Protein 5YGE (pdb70)

Organism: Mycobacterium tuberculosis (strain ATCC 25618 / H37Rv) (NCBI:txid83332)

Nearest PDB structures (foldseek):
  6add-assembly1_B  TM=8.372E-01  e=1.081E-30  Mycobacterium tuberculosis H37Rv
  3d8p-assembly1_A  TM=7.277E-01  e=2.247E-07  Staphylococcus aureus subsp. aureus Mu50
  5jph-assembly2_A  TM=7.487E-01  e=1.899E-06  Staphylococcus aureus subsp. aureus COL
  3lod-assembly1_A  TM=7.482E-01  e=2.306E-06  Klebsiella pneumoniae subsp. pneumoniae MGH 78578
  3efa-assembly1_A-2  TM=7.134E-01  e=1.021E-05  Lactiplantibacillus plantarum WCFS1

Structure (mmCIF, N/CA/C/O backbone):
data_5YGE
#
_entry.id   5YGE
#
_cell.length_a   73.728
_cell.length_b   73.728
_cell.length_c   187.231
_cell.angle_alpha   90.000
_cell.angle_beta   90.000
_cell.angle_gamma   90.000
#
_symmetry.space_group_name_H-M   'P 41 21 2'
#
loop_
_entity.id
_entity.type
_entity.pdbx_description
1 polymer 'Amino-acid acetyltransferase'
2 non-polymer 'ACETYL COENZYME *A'
3 non-polymer 'GLUTAMIC ACID'
4 non-polymer 'CACODYLIC ACID'
5 water water
#
loop_
_atom_site.group_PDB
_atom_site.id
_atom_site.type_symbol
_atom_site.label_atom_id
_atom_site.label_alt_id
_atom_site.label_comp_id
_atom_site.label_asym_id
_atom_site.label_entity_id
_atom_site.label_seq_id
_atom_site.pdbx_PDB_ins_code
_atom_site.Cartn_x
_atom_site.Cartn_y
_atom_site.Cartn_z
_atom_site.occupancy
_atom_site.B_iso_or_equiv
_atom_site.auth_seq_id
_a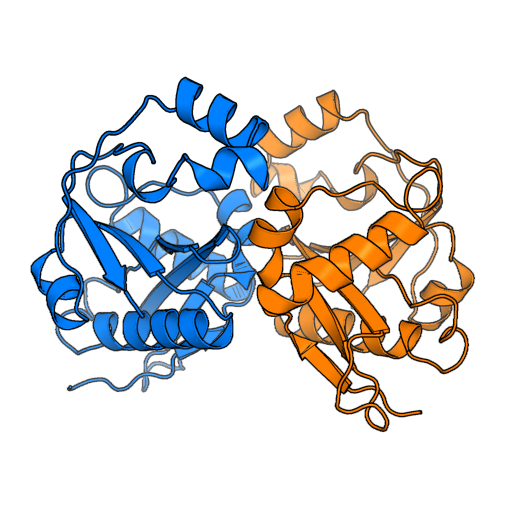tom_site.auth_comp_id
_atom_site.auth_asym_id
_atom_site.auth_atom_id
_atom_site.pdbx_PDB_model_num
ATOM 1 N N . ARG A 1 6 ? -18.023 20.324 19.430 1.00 58.92 6 ARG A N 1
ATOM 2 C CA . ARG A 1 6 ? -18.950 20.272 18.305 1.00 58.24 6 ARG A CA 1
ATOM 3 C C . ARG A 1 6 ? -20.306 19.657 18.646 1.00 44.84 6 ARG A C 1
ATOM 4 O O . ARG A 1 6 ? -20.387 18.564 19.105 1.00 45.60 6 ARG A O 1
ATOM 12 N N . ASP A 1 7 ? -21.346 20.419 18.397 1.00 37.69 7 ASP A N 1
ATOM 13 C CA . ASP A 1 7 ? -22.722 20.065 18.686 1.00 37.68 7 ASP A CA 1
ATOM 14 C C . ASP A 1 7 ? -23.184 18.790 17.954 1.00 39.27 7 ASP A C 1
ATOM 15 O O . ASP A 1 7 ? -23.710 17.882 18.522 1.00 33.49 7 ASP A O 1
ATOM 20 N N . CYS A 1 8 ? -22.996 18.786 16.650 1.00 43.05 8 CYS A N 1
ATOM 21 C CA . CYS A 1 8 ? -23.468 17.718 15.793 1.00 44.88 8 CYS A CA 1
ATOM 22 C C . CYS A 1 8 ? -22.265 16.918 15.309 1.00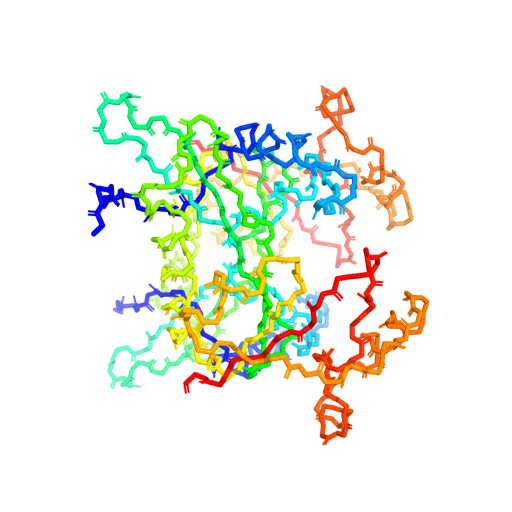 44.54 8 CYS A C 1
ATOM 23 O O . CYS A 1 8 ? -21.385 17.472 14.738 1.00 40.64 8 CYS A O 1
ATOM 26 N N . ARG A 1 9 ? -22.247 15.624 15.615 1.00 42.00 9 ARG A N 1
ATOM 27 C CA . ARG A 1 9 ? -21.293 14.639 15.099 1.00 41.67 9 ARG A CA 1
ATOM 28 C C . ARG A 1 9 ? -22.023 13.692 14.142 1.00 36.08 9 ARG A C 1
ATOM 29 O O . ARG A 1 9 ? -22.306 12.556 14.449 1.00 31.83 9 ARG A O 1
ATOM 37 N N . PRO A 1 10 ? -22.393 14.193 12.979 1.00 30.52 10 PRO A N 1
ATOM 38 C CA . PRO A 1 10 ? -23.243 13.412 12.090 1.00 26.33 10 PRO A CA 1
ATOM 39 C C . PRO A 1 10 ? -22.537 12.285 11.402 1.00 24.09 10 PRO A C 1
ATOM 40 O O . PRO A 1 10 ? -21.379 12.341 11.179 1.00 24.88 10 PRO A O 1
ATOM 44 N N . VAL A 1 11 ? -23.297 11.272 11.068 1.00 17.76 11 VAL A N 1
ATOM 45 C CA . VAL A 1 11 ? -22.915 10.325 10.113 1.00 25.90 11 VAL A CA 1
ATOM 46 C C . VAL A 1 11 ? -22.563 11.030 8.774 1.00 24.16 11 VAL A C 1
ATOM 47 O O . VAL A 1 11 ? -23.319 11.777 8.236 1.00 19.89 11 VAL A O 1
ATOM 51 N N . VAL A 1 12 ? -21.362 10.767 8.315 1.00 20.06 12 VAL A N 1
ATOM 52 C CA . VAL A 1 12 ? -20.910 11.216 7.028 1.00 21.15 12 VAL A CA 1
ATOM 53 C C . VAL A 1 12 ? -20.612 9.977 6.198 1.00 19.63 12 VAL A C 1
ATOM 54 O O . VAL A 1 12 ? -19.765 9.208 6.512 1.00 15.29 12 VAL A O 1
ATOM 58 N N . ARG A 1 13 ? -21.391 9.809 5.159 1.00 12.52 13 ARG A N 1
ATOM 59 C CA . ARG A 1 13 ? -21.337 8.634 4.340 1.00 15.43 13 ARG A CA 1
ATOM 60 C C . ARG A 1 13 ? -21.228 8.924 2.835 1.00 16.21 13 ARG A C 1
ATOM 61 O O . ARG A 1 13 ? -21.578 9.960 2.402 1.00 13.41 13 ARG A O 1
ATOM 69 N N . ARG A 1 14 ? -20.830 7.922 2.093 1.00 13.58 14 ARG A N 1
ATOM 70 C CA . ARG A 1 14 ? -20.733 8.018 0.677 1.00 17.71 14 ARG A CA 1
ATOM 71 C C . ARG A 1 14 ? -22.123 8.329 0.071 1.00 16.94 14 ARG A C 1
ATOM 72 O O . ARG A 1 14 ? -23.097 7.798 0.486 1.00 8.66 14 ARG A O 1
ATOM 80 N N . ALA A 1 15 ? -22.141 9.235 -0.868 1.00 10.88 15 ALA A N 1
ATOM 81 C CA . ALA A 1 15 ? -23.308 9.514 -1.657 1.00 15.68 15 ALA A CA 1
ATOM 82 C C . ALA A 1 15 ? -23.823 8.322 -2.466 1.00 17.83 15 ALA A C 1
ATOM 83 O O . ALA A 1 15 ? -23.093 7.459 -2.849 1.00 15.67 15 ALA A O 1
ATOM 85 N N . ARG A 1 16 ? -25.114 8.327 -2.641 1.00 12.81 16 ARG A N 1
ATOM 86 C CA . ARG A 1 16 ? -25.814 7.439 -3.535 1.00 14.55 16 ARG A CA 1
ATOM 87 C C . ARG A 1 16 ? -26.530 8.274 -4.609 1.00 15.50 16 ARG A C 1
ATOM 88 O O . ARG A 1 16 ? -26.754 9.405 -4.423 1.00 12.07 16 ARG A O 1
ATOM 96 N N . THR A 1 17 ? -26.909 7.686 -5.725 1.00 12.56 17 THR A N 1
ATOM 97 C CA . THR A 1 17 ? -27.654 8.417 -6.716 1.00 12.77 17 THR A CA 1
ATOM 98 C C . THR A 1 17 ? -28.957 8.961 -6.154 1.00 16.02 17 THR A C 1
ATOM 99 O O . THR A 1 17 ? -29.376 9.971 -6.532 1.00 14.84 17 THR A O 1
ATOM 103 N N . SER A 1 18 ? -29.546 8.246 -5.222 1.00 14.62 18 SER A N 1
ATOM 104 C CA . SER A 1 18 ? -30.714 8.716 -4.546 1.00 19.68 18 SER A CA 1
ATOM 105 C C . SER A 1 18 ? -30.535 10.017 -3.773 1.00 21.15 18 SER A C 1
ATOM 106 O O . SER A 1 18 ? -31.482 10.640 -3.474 1.00 21.71 18 SER A O 1
ATOM 109 N N . ASP A 1 19 ? -29.315 10.360 -3.433 1.00 13.32 19 ASP A N 1
ATOM 110 C CA . ASP A 1 19 ? -28.982 11.576 -2.730 1.00 15.03 19 ASP A CA 1
ATOM 111 C C . ASP A 1 19 ? -28.827 12.790 -3.640 1.00 19.00 19 ASP A C 1
ATOM 112 O O . ASP A 1 19 ? -28.779 13.882 -3.176 1.00 20.96 19 ASP A O 1
ATOM 117 N N . VAL A 1 20 ? -28.687 12.568 -4.927 1.00 13.44 20 VAL A N 1
ATOM 118 C CA . VAL A 1 20 ? -28.358 13.634 -5.836 1.00 11.61 20 VAL A CA 1
ATOM 119 C C . VAL A 1 20 ? -29.381 14.788 -5.853 1.00 11.06 20 VAL A C 1
ATOM 120 O O . VAL A 1 20 ? -29.015 15.898 -5.838 1.00 14.03 20 VAL A O 1
ATOM 124 N N . PRO A 1 21 ? -30.720 14.398 -5.851 1.00 18.77 21 PRO A N 1
ATOM 125 C CA . PRO A 1 21 ? -31.677 15.518 -5.703 1.00 21.00 21 PRO A CA 1
ATOM 126 C C . PRO A 1 21 ? -31.452 16.400 -4.455 1.00 16.51 21 PRO A C 1
ATOM 127 O O . PRO A 1 21 ? -31.487 17.571 -4.569 1.00 21.15 21 PRO A O 1
ATOM 131 N N . ALA A 1 22 ? -31.145 15.819 -3.314 1.00 20.32 22 ALA A N 1
ATOM 132 C CA . ALA A 1 22 ? -30.794 16.591 -2.126 1.00 18.56 22 ALA A CA 1
ATOM 133 C C . ALA A 1 22 ? -29.533 17.434 -2.297 1.00 20.85 22 ALA A C 1
ATOM 134 O O . ALA A 1 22 ? -29.499 18.546 -1.908 1.00 19.72 22 ALA A O 1
ATOM 136 N N . ILE A 1 23 ? -28.515 16.858 -2.898 1.00 17.01 23 ILE A N 1
ATOM 137 C CA . ILE A 1 23 ? -27.312 17.549 -3.236 1.00 17.90 23 ILE A CA 1
ATOM 138 C C . ILE A 1 23 ? -27.581 18.733 -4.147 1.00 17.30 23 ILE A C 1
ATOM 139 O O . ILE A 1 23 ? -27.100 19.772 -3.896 1.00 21.18 23 ILE A O 1
ATOM 144 N N . LYS A 1 24 ? -28.319 18.501 -5.203 1.00 12.83 24 LYS A N 1
ATOM 145 C CA . LYS A 1 24 ? -28.705 19.546 -6.117 1.00 17.58 24 LYS A CA 1
ATOM 146 C C . LYS A 1 24 ? -29.409 20.701 -5.404 1.00 21.89 24 LYS A C 1
ATOM 147 O O . LYS A 1 24 ? -29.090 21.804 -5.676 1.00 25.18 24 LYS A O 1
ATOM 153 N N . GLN A 1 25 ? -30.323 20.388 -4.493 1.00 19.28 25 GLN A N 1
ATOM 154 C CA . GLN A 1 25 ? -31.009 21.357 -3.657 1.00 18.01 25 GLN A CA 1
ATOM 155 C C . GLN A 1 25 ? -30.063 22.185 -2.829 1.00 24.11 25 GLN A C 1
ATOM 156 O O . GLN A 1 25 ? -30.186 23.341 -2.816 1.00 27.81 25 GLN A O 1
ATOM 162 N N . LEU A 1 26 ? -29.099 21.576 -2.166 1.00 24.87 26 LEU A N 1
ATOM 163 C CA . LEU A 1 26 ? -28.081 22.315 -1.463 1.00 28.51 26 LEU A CA 1
ATOM 164 C C . LEU A 1 26 ? -27.281 23.286 -2.346 1.00 32.62 26 LEU A C 1
ATOM 165 O O . LEU A 1 26 ? -27.077 24.408 -1.984 1.00 31.87 26 LEU A O 1
ATOM 170 N N . VAL A 1 27 ? -26.871 22.850 -3.516 1.00 30.69 27 VAL A N 1
ATOM 171 C CA . VAL A 1 27 ? -26.121 23.686 -4.424 1.00 31.18 27 VAL A CA 1
ATOM 172 C C . VAL A 1 27 ? -26.935 24.853 -4.949 1.00 32.49 27 VAL A C 1
ATOM 173 O O . VAL A 1 27 ? -26.429 25.911 -5.090 1.00 33.13 27 VAL A O 1
ATOM 177 N N . ASP A 1 28 ? -28.180 24.599 -5.271 1.00 27.05 28 ASP A N 1
ATOM 178 C CA . ASP A 1 28 ? -29.059 25.593 -5.800 1.00 29.95 28 ASP A CA 1
ATOM 179 C C . ASP A 1 28 ? -29.399 26.626 -4.721 1.00 38.23 28 ASP A C 1
ATOM 180 O O . ASP A 1 28 ? -29.683 27.739 -5.026 1.00 38.64 28 ASP A O 1
ATOM 185 N N . THR A 1 29 ? -29.325 26.231 -3.463 1.00 31.61 29 THR A N 1
ATOM 186 C CA . THR A 1 29 ? -29.538 27.138 -2.375 1.00 34.57 29 THR A CA 1
ATOM 187 C C . THR A 1 29 ? -28.502 28.238 -2.410 1.00 35.65 29 THR A C 1
ATOM 188 O O . THR A 1 29 ? -28.804 29.359 -2.170 1.00 42.47 29 THR A O 1
ATOM 192 N N . TYR A 1 30 ? -27.286 27.902 -2.725 1.00 32.34 30 TYR A N 1
ATOM 193 C CA . TYR A 1 30 ? -26.205 28.839 -2.697 1.00 34.12 30 TYR A CA 1
ATOM 194 C C . TYR A 1 30 ? -25.649 29.260 -4.057 1.00 38.11 30 TYR A C 1
ATOM 195 O O . TYR A 1 30 ? -24.721 30.005 -4.121 1.00 33.40 30 TYR A O 1
ATOM 204 N N . ALA A 1 31 ? -26.201 28.746 -5.128 1.00 39.62 31 ALA A N 1
ATOM 205 C CA . ALA A 1 31 ? -25.577 28.885 -6.418 1.00 43.95 31 ALA A CA 1
ATOM 206 C C . ALA A 1 31 ? -25.638 30.285 -6.902 1.00 49.62 31 ALA A C 1
ATOM 207 O O . ALA A 1 31 ? -26.491 31.001 -6.535 1.00 52.18 31 ALA A O 1
ATOM 209 N N . GLY A 1 32 ? -24.709 30.643 -7.758 1.00 52.92 32 GLY A N 1
ATOM 210 C CA . GLY A 1 32 ? -24.602 31.984 -8.259 1.00 55.32 32 GLY A CA 1
ATOM 211 C C . GLY A 1 32 ? -23.310 32.577 -7.786 1.00 58.35 32 GLY A C 1
ATOM 212 O O . GLY A 1 32 ? -22.264 32.224 -8.239 1.00 60.55 32 GLY A O 1
ATOM 213 N N . LYS A 1 33 ? -23.405 33.475 -6.838 1.00 56.26 33 LYS A N 1
ATOM 214 C CA . LYS A 1 33 ? -22.263 34.160 -6.324 1.00 55.43 33 LYS A CA 1
ATOM 215 C C . LYS A 1 33 ? -21.437 33.365 -5.336 1.00 47.03 33 LYS A C 1
ATOM 216 O O . LYS A 1 33 ? -20.269 33.577 -5.212 1.00 43.29 33 LYS A O 1
ATOM 222 N N . ILE A 1 34 ? -22.056 32.435 -4.652 1.00 42.73 34 ILE A N 1
ATOM 223 C CA . ILE A 1 34 ? -21.396 31.683 -3.621 1.00 43.30 34 ILE A CA 1
ATOM 224 C C . ILE A 1 34 ? -20.843 30.387 -4.106 1.00 43.93 34 ILE A C 1
ATOM 225 O O . ILE A 1 34 ? -19.745 30.037 -3.779 1.00 48.80 34 ILE A O 1
ATOM 230 N N . LEU A 1 35 ? -21.647 29.647 -4.844 1.00 39.83 35 LEU A N 1
ATOM 231 C CA . LEU A 1 35 ? -21.249 28.370 -5.355 1.00 43.00 35 LEU A CA 1
ATOM 232 C C . LEU A 1 35 ? -21.436 28.287 -6.839 1.00 43.63 35 LEU A C 1
ATOM 233 O O . LEU A 1 35 ? -22.366 28.840 -7.377 1.00 44.07 35 LEU A O 1
ATOM 238 N N . LEU A 1 36 ? -20.547 27.547 -7.469 1.00 40.88 36 LEU A N 1
ATOM 239 C CA . LEU A 1 36 ? -20.664 27.179 -8.850 1.00 42.69 36 LEU A CA 1
ATOM 240 C C . LEU A 1 36 ? -21.886 26.274 -9.036 1.00 46.43 36 LEU A C 1
ATOM 241 O O . LEU A 1 36 ? -22.065 25.310 -8.312 1.00 41.81 36 LEU A O 1
ATOM 246 N N . GLU A 1 37 ? -22.714 26.606 -10.008 1.00 43.70 37 GLU A N 1
ATOM 247 C CA . GLU A 1 37 ? -23.909 25.857 -10.299 1.00 45.40 37 GLU A CA 1
ATOM 248 C C . GLU A 1 37 ? -23.575 24.475 -10.865 1.00 39.75 37 GLU A C 1
ATOM 249 O O . GLU A 1 37 ? -22.498 24.262 -11.308 1.00 38.57 37 GLU A O 1
ATOM 255 N N . LYS A 1 38 ? -24.511 23.545 -10.776 1.00 36.31 38 LYS A N 1
ATOM 256 C CA . LYS A 1 38 ? -24.303 22.182 -11.224 1.00 35.59 38 LYS A CA 1
ATOM 257 C C . LYS A 1 38 ? -25.587 21.544 -11.665 1.00 33.63 38 LYS A C 1
ATOM 258 O O . LYS A 1 38 ? -26.493 21.467 -10.904 1.00 31.87 38 LYS A O 1
ATOM 264 N N . ASN A 1 39 ? -25.636 21.058 -12.882 1.00 24.72 39 ASN A N 1
ATOM 265 C CA . ASN A 1 39 ? -26.785 20.306 -13.303 1.00 23.22 39 ASN A CA 1
ATOM 266 C C . ASN A 1 39 ? -26.763 18.853 -12.861 1.00 22.31 39 ASN A C 1
ATOM 267 O O . ASN A 1 39 ? -25.773 18.384 -12.366 1.00 21.03 39 ASN A O 1
ATOM 272 N N . LEU A 1 40 ? -27.879 18.192 -13.028 1.00 15.61 40 LEU A N 1
ATOM 273 C CA . LEU A 1 40 ? -28.065 16.860 -12.550 1.00 20.16 40 LEU A CA 1
ATOM 274 C C . LEU A 1 40 ? -27.059 15.855 -13.155 1.00 20.24 40 LEU A C 1
ATOM 275 O O . LEU A 1 40 ? -26.478 15.098 -12.463 1.00 22.49 40 LEU A O 1
ATOM 280 N N . VAL A 1 41 ? -26.865 15.921 -14.447 1.00 18.13 41 VAL A N 1
ATOM 281 C CA . VAL A 1 41 ? -25.931 15.051 -15.111 1.00 18.40 41 VAL A CA 1
ATOM 282 C C . VAL A 1 41 ? -24.505 15.134 -14.564 1.00 22.02 41 VAL A C 1
ATOM 283 O O . VAL A 1 41 ? -23.898 14.127 -14.350 1.00 21.02 41 VAL A O 1
ATOM 287 N N . THR A 1 42 ? -24.027 16.334 -14.312 1.00 13.40 42 THR A N 1
ATOM 288 C CA . THR A 1 42 ? -22.750 16.534 -13.711 1.00 12.12 42 THR A CA 1
ATOM 289 C C . THR A 1 42 ? -22.656 15.835 -12.366 1.00 15.99 42 THR A C 1
ATOM 290 O O . THR A 1 42 ? -21.736 15.152 -12.077 1.00 15.36 42 THR A O 1
ATOM 294 N N . LEU A 1 43 ? -23.679 16.036 -11.570 1.00 16.55 43 LEU A N 1
ATOM 295 C CA . LEU A 1 43 ? -23.757 15.496 -10.254 1.00 14.93 43 LEU A CA 1
ATOM 296 C C . LEU A 1 43 ? -23.781 13.946 -10.278 1.00 13.75 43 LEU A C 1
ATOM 297 O O . LEU A 1 43 ? -23.076 13.326 -9.571 1.00 12.10 43 LEU A O 1
ATOM 302 N N . TYR A 1 44 ? -24.615 13.374 -11.115 1.00 13.04 44 TYR A N 1
ATOM 303 C CA . TYR A 1 44 ? -24.706 11.935 -11.242 1.00 12.87 44 TYR A CA 1
ATOM 304 C C . TYR A 1 44 ? -23.331 11.339 -11.591 1.00 11.35 44 TYR A C 1
ATOM 305 O O . TYR A 1 44 ? -22.929 10.467 -10.975 1.00 14.11 44 TYR A O 1
ATOM 314 N N . GLU A 1 45 ? -22.673 11.894 -12.579 1.00 8.89 45 GLU A N 1
ATOM 315 C CA . GLU A 1 45 ? -21.395 11.428 -13.005 1.00 16.90 45 GLU A CA 1
ATOM 316 C C . GLU A 1 45 ? -20.357 11.511 -11.861 1.00 18.60 45 GLU A C 1
ATOM 317 O O . GLU A 1 45 ? -19.579 10.647 -11.701 1.00 13.95 45 GLU A O 1
ATOM 323 N N . ALA A 1 46 ? -20.441 12.557 -11.065 1.00 17.22 46 ALA A N 1
ATOM 324 C CA . ALA A 1 46 ? -19.512 12.807 -9.995 1.00 14.68 46 ALA A CA 1
ATOM 325 C C . ALA A 1 46 ? -19.898 12.196 -8.662 1.00 14.14 46 ALA A C 1
ATOM 326 O O . ALA A 1 46 ? -19.269 12.450 -7.689 1.00 13.61 46 ALA A O 1
ATOM 328 N N . VAL A 1 47 ? -20.953 11.405 -8.639 1.00 13.30 47 VAL A N 1
ATOM 329 C CA . VAL A 1 47 ? -21.537 10.919 -7.424 1.00 14.78 47 VAL A CA 1
ATOM 330 C C . VAL A 1 47 ? -20.533 10.202 -6.498 1.00 17.50 47 VAL A C 1
ATOM 331 O O . VAL A 1 47 ? -20.564 10.363 -5.321 1.00 15.91 47 VAL A O 1
ATOM 335 N N . GLN A 1 48 ? -19.646 9.470 -7.094 1.00 9.90 48 GLN A N 1
ATOM 336 C CA . GLN A 1 48 ? -18.682 8.729 -6.363 1.00 7.51 48 GLN A CA 1
ATOM 337 C C . GLN A 1 48 ? -17.612 9.595 -5.684 1.00 11.42 48 GLN A C 1
ATOM 338 O O . GLN A 1 48 ? -16.903 9.117 -4.906 1.00 17.12 48 GLN A O 1
ATOM 344 N N . GLU A 1 49 ? -17.548 10.869 -5.966 1.00 6.59 49 GLU A N 1
ATOM 345 C CA . GLU A 1 49 ? -16.686 11.818 -5.295 1.00 10.55 49 GLU A CA 1
ATOM 346 C C . GLU A 1 49 ? -17.332 12.467 -4.038 1.00 14.80 49 GLU A C 1
ATOM 347 O O . GLU A 1 49 ? -16.687 13.110 -3.277 1.00 16.53 49 GLU A O 1
ATOM 353 N N . PHE A 1 50 ? -18.637 12.310 -3.933 1.00 15.26 50 PHE A N 1
ATOM 354 C CA . PHE A 1 50 ? -19.471 12.977 -2.971 1.00 11.64 50 PHE A CA 1
ATOM 355 C C . PHE A 1 50 ? -19.684 12.228 -1.666 1.00 13.60 50 PHE A C 1
ATOM 356 O O . PHE A 1 50 ? -19.851 11.059 -1.661 1.00 13.60 50 PHE A O 1
ATOM 364 N N . TRP A 1 51 ? -19.670 12.972 -0.583 1.00 12.26 51 TRP A N 1
ATOM 365 C CA . TRP A 1 51 ? -20.036 12.502 0.717 1.00 11.50 51 TRP A CA 1
ATOM 366 C C . TRP A 1 51 ? -21.231 13.340 1.238 1.00 19.65 51 TRP A C 1
ATOM 367 O O . TRP A 1 51 ? -21.359 14.474 0.892 1.00 18.46 51 TRP A O 1
ATOM 378 N N . VAL A 1 52 ? -22.097 12.716 2.013 1.00 13.88 52 VAL A N 1
ATOM 379 C CA . VAL A 1 52 ? -23.237 13.378 2.615 1.00 16.40 52 VAL A CA 1
ATOM 380 C C . VAL A 1 52 ? -23.358 13.190 4.132 1.00 18.32 52 VAL A C 1
ATOM 381 O O . VAL A 1 52 ? -23.066 12.146 4.654 1.00 16.07 52 VAL A O 1
ATOM 385 N N . ALA A 1 53 ? -23.774 14.254 4.782 1.00 17.66 53 ALA A N 1
ATOM 386 C CA . ALA A 1 53 ? -24.069 14.285 6.213 1.00 20.15 53 ALA A CA 1
ATOM 387 C C . ALA A 1 53 ? -25.558 14.018 6.499 1.00 18.78 53 ALA A C 1
ATOM 388 O O . ALA A 1 53 ? -26.399 14.643 5.960 1.00 17.56 53 ALA A O 1
ATOM 390 N N . GLU A 1 54 ? -25.804 13.054 7.349 1.00 19.03 54 GLU A N 1
ATOM 391 C CA . GLU A 1 54 ? -27.130 12.654 7.825 1.00 22.89 54 GLU A CA 1
ATOM 392 C C . GLU A 1 54 ? -27.584 13.375 9.118 1.00 22.35 54 GLU A C 1
ATOM 393 O O . GLU A 1 54 ? -26.876 13.448 10.056 1.00 18.90 54 GLU A O 1
ATOM 399 N N . HIS A 1 55 ? -28.793 13.877 9.137 1.00 23.75 55 HIS A N 1
ATOM 400 C CA . HIS A 1 55 ? -29.404 14.328 10.376 1.00 21.26 55 HIS A CA 1
ATOM 401 C C . HIS A 1 55 ? -29.568 13.180 11.354 1.00 23.65 55 HIS A C 1
ATOM 402 O O . HIS A 1 55 ? -30.150 12.196 11.069 1.00 21.36 55 HIS A O 1
ATOM 409 N N . PRO A 1 56 ? -28.978 13.429 12.606 1.00 27.92 56 PRO A N 1
ATOM 410 C CA . PRO A 1 56 ? -29.037 12.289 13.529 1.00 31.12 56 PRO A CA 1
ATOM 411 C C . PRO A 1 56 ? -30.439 11.861 13.990 1.00 31.47 56 PRO A C 1
ATOM 412 O O . PRO A 1 56 ? -30.585 10.720 14.346 1.00 38.05 56 PRO A O 1
ATOM 416 N N . ASP A 1 57 ? -31.413 12.752 13.982 1.00 17.98 57 ASP A N 1
ATOM 417 C CA . ASP A 1 57 ? -32.737 12.459 14.471 1.00 17.83 57 ASP A CA 1
ATOM 418 C C . ASP A 1 57 ? -33.826 12.430 13.427 1.00 26.06 57 ASP A C 1
ATOM 419 O O . ASP A 1 57 ? -34.811 11.768 13.613 1.00 23.92 57 ASP A O 1
ATOM 424 N N . LEU A 1 58 ? -33.631 13.143 12.333 1.00 21.34 58 LEU A N 1
ATOM 425 C CA . LEU A 1 58 ? -34.664 13.305 11.336 1.00 19.27 58 LEU A CA 1
ATOM 426 C C . LEU A 1 58 ? -34.647 12.252 10.207 1.00 18.78 58 LEU A C 1
ATOM 427 O O . LEU A 1 58 ? -34.536 12.556 9.076 1.00 20.39 58 LEU A O 1
ATOM 432 N N . TYR A 1 59 ? -34.726 11.007 10.596 1.00 22.20 59 TYR A N 1
ATOM 433 C CA . TYR A 1 59 ? -34.737 9.886 9.703 1.00 25.60 59 TYR A CA 1
ATOM 434 C C . TYR A 1 59 ? -33.497 9.845 8.760 1.00 28.62 59 TYR A C 1
ATOM 435 O O . TYR A 1 59 ? -33.542 9.326 7.710 1.00 21.67 59 TYR A O 1
ATOM 444 N N . GLY A 1 60 ? -32.380 10.373 9.236 1.00 29.27 60 GLY A N 1
ATOM 445 C CA . GLY A 1 60 ? -31.147 10.383 8.491 1.00 28.51 60 GLY A CA 1
ATOM 446 C C . GLY A 1 60 ? -31.120 11.292 7.271 1.00 26.42 60 GLY A C 1
ATOM 447 O O . GLY A 1 60 ? -30.305 11.148 6.432 1.00 25.43 60 GLY A O 1
ATOM 448 N N . LYS A 1 61 ? -32.030 12.239 7.233 1.00 20.80 61 LYS A N 1
ATOM 449 C CA . LYS A 1 61 ? -32.156 13.199 6.167 1.00 27.26 61 LYS A CA 1
ATOM 450 C C . LYS A 1 61 ? -30.815 13.865 5.803 1.00 25.12 61 LYS A C 1
ATOM 451 O O . LYS A 1 61 ? -30.082 14.256 6.652 1.00 22.01 61 LYS A O 1
ATOM 457 N N . VAL A 1 62 ? -30.541 14.010 4.529 1.00 19.16 62 VAL A N 1
ATOM 458 C CA . VAL A 1 62 ? -29.315 14.648 4.093 1.00 15.58 62 VAL A CA 1
ATOM 459 C C . VAL A 1 62 ? -29.359 16.153 4.408 1.00 18.69 62 VAL A C 1
ATOM 460 O O . VAL A 1 62 ? -30.196 16.837 3.937 1.00 21.70 62 VAL A O 1
ATOM 464 N N . VAL A 1 63 ? -28.424 16.619 5.199 1.00 15.56 63 VAL A N 1
ATOM 465 C CA . VAL A 1 63 ? -28.368 18.008 5.541 1.00 22.31 63 VAL A CA 1
ATOM 466 C C . VAL A 1 63 ? -27.052 18.702 5.197 1.00 24.25 63 VAL A C 1
ATOM 467 O O . VAL A 1 63 ? -26.847 19.816 5.526 1.00 18.20 63 VAL A O 1
ATOM 471 N N . GLY A 1 64 ? -26.187 17.972 4.530 1.00 19.03 64 GLY A N 1
ATOM 472 C CA . GLY A 1 64 ? -24.969 18.518 4.028 1.00 16.94 64 GLY A CA 1
ATOM 473 C C . GLY A 1 64 ? -24.259 17.640 3.036 1.00 19.14 64 GLY A C 1
ATOM 474 O O . GLY A 1 64 ? -24.497 16.481 2.953 1.00 17.55 64 GLY A O 1
ATOM 475 N N . CYS A 1 65 ? -23.369 18.243 2.289 1.00 16.60 65 CYS A N 1
ATOM 476 C CA . CYS A 1 65 ? -22.619 17.537 1.290 1.00 17.98 65 CYS A CA 1
ATOM 477 C C . CYS A 1 65 ? -21.242 18.126 1.036 1.00 18.23 65 CYS A C 1
ATOM 478 O O . CYS A 1 65 ? -21.018 19.238 1.305 1.00 14.34 65 CYS A O 1
ATOM 481 N N . GLY A 1 66 ? -20.378 17.325 0.455 1.00 14.55 66 GLY A N 1
ATOM 482 C CA . GLY A 1 66 ? -19.105 17.765 -0.007 1.00 12.20 66 GLY A CA 1
ATOM 483 C C . GLY A 1 66 ? -18.445 16.773 -0.924 1.00 11.42 66 GLY A C 1
ATOM 484 O O . GLY A 1 66 ? -18.745 15.661 -0.885 1.00 15.51 66 GLY A O 1
ATOM 485 N N . ALA A 1 67 ? -17.527 17.228 -1.725 1.00 10.85 67 ALA A N 1
ATOM 486 C CA . ALA A 1 67 ? -16.787 16.399 -2.639 1.00 11.21 67 ALA A CA 1
ATOM 487 C C . ALA A 1 67 ? -15.274 16.668 -2.712 1.00 10.16 67 ALA A C 1
ATOM 488 O O . ALA A 1 67 ? -14.810 17.734 -2.491 1.00 15.98 67 ALA A O 1
ATOM 490 N N . LEU A 1 68 ? -14.551 15.654 -3.109 1.00 11.26 68 LEU A N 1
ATOM 491 C CA . LEU A 1 68 ? -13.178 15.743 -3.409 1.00 10.75 68 LEU A CA 1
ATOM 492 C C . LEU A 1 68 ? -12.894 15.201 -4.827 1.00 18.49 68 LEU A C 1
ATOM 493 O O . LEU A 1 68 ? -13.317 14.139 -5.203 1.00 12.56 68 LEU A O 1
ATOM 498 N N . HIS A 1 69 ? -12.172 15.996 -5.559 1.00 15.14 69 HIS A N 1
ATOM 499 C CA . HIS A 1 69 ? -11.837 15.710 -6.908 1.00 17.39 69 HIS A CA 1
ATOM 500 C C . HIS A 1 69 ? -10.342 15.589 -7.059 1.00 15.57 69 HIS A C 1
ATOM 501 O O . HIS A 1 69 ? -9.653 16.426 -6.601 1.00 15.58 69 HIS A O 1
ATOM 508 N N . VAL A 1 70 ? -9.891 14.507 -7.665 1.00 15.61 70 VAL A N 1
ATOM 509 C CA . VAL A 1 70 ? -8.463 14.250 -7.826 1.00 16.05 70 VAL A CA 1
ATOM 510 C C . VAL A 1 70 ? -8.037 14.844 -9.172 1.00 19.30 70 VAL A C 1
ATOM 511 O O . VAL A 1 70 ? -8.668 14.575 -10.198 1.00 14.95 70 VAL A O 1
ATOM 515 N N . LEU A 1 71 ? -7.029 15.677 -9.152 1.00 15.40 71 LEU A N 1
ATOM 516 C CA . LEU A 1 71 ? -6.472 16.262 -10.355 1.00 14.96 71 LEU A CA 1
ATOM 517 C C . LEU A 1 71 ? -5.260 15.520 -10.899 1.00 17.19 71 LEU A C 1
ATOM 518 O O . LEU A 1 71 ? -5.145 15.395 -12.051 1.00 23.90 71 LEU A O 1
ATOM 523 N N . TRP A 1 72 ? -4.365 15.080 -10.041 1.00 17.13 72 TRP A N 1
ATOM 524 C CA . TRP A 1 72 ? -3.151 14.376 -10.419 1.00 19.06 72 TRP A CA 1
ATOM 525 C C . TRP A 1 72 ? -2.738 13.485 -9.247 1.00 21.27 72 TRP A C 1
ATOM 526 O O . TRP A 1 72 ? -3.417 13.461 -8.288 1.00 18.12 72 TRP A O 1
ATOM 537 N N . SER A 1 73 ? -1.653 12.737 -9.357 1.00 17.04 73 SER A N 1
ATOM 538 C CA . SER A 1 73 ? -1.251 11.797 -8.317 1.00 16.43 73 SER A CA 1
ATOM 539 C C . SER A 1 73 ? -1.132 12.364 -6.901 1.00 19.15 73 SER A C 1
ATOM 540 O O . SER A 1 73 ? -1.362 11.693 -5.982 1.00 22.06 73 SER A O 1
ATOM 543 N N . ASP A 1 74 ? -0.729 13.609 -6.797 1.00 19.68 74 ASP A N 1
ATOM 544 C CA . ASP A 1 74 ? -0.411 14.274 -5.563 1.00 19.79 74 ASP A CA 1
ATOM 545 C C . ASP A 1 74 ? -1.362 15.392 -5.163 1.00 22.50 74 ASP A C 1
ATOM 546 O O . ASP A 1 74 ? -1.253 15.912 -4.112 1.00 25.35 74 ASP A O 1
ATOM 551 N N . LEU A 1 75 ? -2.315 15.690 -6.021 1.00 17.22 75 LEU A N 1
ATOM 552 C CA . LEU A 1 75 ? -3.186 16.804 -5.866 1.00 16.78 75 LEU A CA 1
ATOM 553 C C . LEU A 1 75 ? -4.702 16.548 -6.044 1.00 21.11 75 LEU A C 1
ATOM 554 O O . LEU A 1 75 ? -5.151 15.885 -6.947 1.00 16.03 75 LEU A O 1
ATOM 559 N N . GLY A 1 76 ? -5.446 17.146 -5.135 1.00 18.78 76 GLY A N 1
ATOM 560 C CA . GLY A 1 76 ? -6.881 17.129 -5.097 1.00 16.98 76 GLY A CA 1
ATOM 561 C C . GLY A 1 76 ? -7.461 18.487 -4.776 1.00 20.53 76 GLY A C 1
ATOM 562 O O . GLY A 1 76 ? -6.773 19.350 -4.312 1.00 16.77 76 GLY A O 1
ATOM 563 N N . GLU A 1 77 ? -8.729 18.647 -5.073 1.00 15.62 77 GLU A N 1
ATOM 564 C CA . GLU A 1 77 ? -9.501 19.852 -4.820 1.00 14.89 77 GLU A CA 1
ATOM 565 C C . GLU A 1 77 ? -10.818 19.555 -4.104 1.00 20.17 77 GLU A C 1
ATOM 566 O O . GLU A 1 77 ? -11.537 18.664 -4.467 1.00 16.59 77 GLU A O 1
ATOM 572 N N . ILE A 1 78 ? -11.108 20.353 -3.107 1.00 19.83 78 ILE A N 1
ATOM 573 C CA . ILE A 1 78 ? -12.358 20.288 -2.397 1.00 18.63 78 ILE A CA 1
ATOM 574 C C . ILE A 1 78 ? -13.383 21.133 -3.091 1.00 19.14 78 ILE A C 1
ATOM 575 O O . ILE A 1 78 ? -13.148 22.263 -3.378 1.00 20.33 78 ILE A O 1
ATOM 580 N N . ARG A 1 79 ? -14.518 20.522 -3.340 1.00 18.47 79 ARG A N 1
ATOM 581 C CA . ARG A 1 79 ? -15.608 21.141 -4.044 1.00 20.71 79 ARG A CA 1
ATOM 582 C C . ARG A 1 79 ? -16.983 20.945 -3.404 1.00 18.24 79 ARG A C 1
ATOM 583 O O . ARG A 1 79 ? -17.216 19.980 -2.750 1.00 15.39 79 ARG A O 1
ATOM 591 N N . THR A 1 80 ? -17.868 21.874 -3.720 1.00 12.54 80 THR A N 1
ATOM 592 C CA . THR A 1 80 ? -19.287 21.764 -3.474 1.00 20.94 80 THR A CA 1
ATOM 593 C C . THR A 1 80 ? -19.616 21.294 -2.050 1.00 24.45 80 THR A C 1
ATOM 594 O O . THR A 1 80 ? -20.359 20.397 -1.846 1.00 22.59 80 THR A O 1
ATOM 598 N N . VAL A 1 81 ? -18.979 21.925 -1.089 1.00 22.06 81 VAL A N 1
ATOM 599 C CA . VAL A 1 81 ? -19.271 21.735 0.312 1.00 17.27 81 VAL A CA 1
ATOM 600 C C . VAL A 1 81 ? -20.421 22.676 0.684 1.00 24.23 81 VAL A C 1
ATOM 601 O O . VAL A 1 81 ? -20.305 23.845 0.557 1.00 22.86 81 VAL A O 1
ATOM 605 N N . ALA A 1 82 ? -21.529 22.139 1.134 1.00 16.07 82 ALA A N 1
ATOM 606 C CA . ALA A 1 82 ? -22.696 22.919 1.468 1.00 17.37 82 ALA A CA 1
ATOM 607 C C . ALA A 1 82 ? -23.536 22.272 2.554 1.00 19.27 82 ALA A C 1
ATOM 608 O O . ALA A 1 82 ? -23.633 21.095 2.624 1.00 19.49 82 ALA A O 1
ATOM 610 N N . VAL A 1 83 ? -24.110 23.104 3.383 1.00 19.08 83 VAL A N 1
ATOM 611 C CA . VAL A 1 83 ? -24.905 22.699 4.501 1.00 19.42 83 VAL A CA 1
ATOM 612 C C . VAL A 1 83 ? -26.245 23.402 4.464 1.00 24.60 83 VAL A C 1
ATOM 613 O O . VAL A 1 83 ? -26.349 24.538 4.116 1.00 21.57 83 VAL A O 1
ATOM 617 N N . ASP A 1 84 ? -27.265 22.679 4.828 1.00 20.12 84 ASP A N 1
ATOM 618 C CA . ASP A 1 84 ? -28.554 23.245 4.993 1.00 23.87 84 ASP A CA 1
ATOM 619 C C . ASP A 1 84 ? -28.475 24.524 5.845 1.00 22.65 84 ASP A C 1
ATOM 620 O O . ASP A 1 84 ? -27.999 24.533 6.919 1.00 16.42 84 ASP A O 1
ATOM 625 N N . PRO A 1 85 ? -29.048 25.635 5.214 1.00 31.76 85 PRO A N 1
ATOM 626 C CA . PRO A 1 85 ? -28.933 26.888 5.974 1.00 35.81 85 PRO A CA 1
ATOM 627 C C . PRO A 1 85 ? -29.485 26.858 7.389 1.00 32.67 85 PRO A C 1
ATOM 628 O O . PRO A 1 85 ? -28.937 27.436 8.244 1.00 33.25 85 PRO A O 1
ATOM 632 N N . ALA A 1 86 ? -30.560 26.150 7.590 1.00 33.62 86 ALA A N 1
ATOM 633 C CA . ALA A 1 86 ? -31.135 25.954 8.894 1.00 34.95 86 ALA A CA 1
ATOM 634 C C . ALA A 1 86 ? -30.321 25.089 9.827 1.00 34.47 86 ALA A C 1
ATOM 635 O O . ALA A 1 86 ? -30.670 24.974 10.953 1.00 37.40 86 ALA A O 1
ATOM 637 N N . MET A 1 87 ? -29.257 24.470 9.361 1.00 25.38 87 MET A N 1
ATOM 638 C CA . MET A 1 87 ? -28.479 23.577 10.179 1.00 22.66 87 MET A CA 1
ATOM 639 C C . MET A 1 87 ? -27.054 24.012 10.412 1.00 22.80 87 MET A C 1
ATOM 640 O O . MET A 1 87 ? -26.297 23.314 11.000 1.00 22.64 87 MET A O 1
ATOM 645 N N . THR A 1 88 ? -26.714 25.195 9.957 1.00 25.86 88 THR A N 1
ATOM 646 C CA . THR A 1 88 ? -25.350 25.691 10.072 1.00 22.25 88 THR A CA 1
ATOM 647 C C . THR A 1 88 ? -24.966 26.126 11.490 1.00 31.65 88 THR A C 1
ATOM 648 O O . THR A 1 88 ? -25.793 26.319 12.317 1.00 32.61 88 THR A O 1
ATOM 652 N N . GLY A 1 89 ? -23.684 26.235 11.740 1.00 28.63 89 GLY A N 1
ATOM 653 C CA . GLY A 1 89 ? -23.177 26.591 13.034 1.00 30.96 89 GLY A CA 1
ATOM 654 C C . GLY A 1 89 ? -23.153 25.487 14.050 1.00 30.03 89 GLY A C 1
ATOM 655 O O . GLY A 1 89 ? -22.991 25.749 15.191 1.00 29.73 89 GLY A O 1
ATOM 656 N N . HIS A 1 90 ? -23.319 24.252 13.619 1.00 19.12 90 HIS A N 1
ATOM 657 C CA . HIS A 1 90 ? -23.353 23.124 14.519 1.00 19.11 90 HIS A CA 1
ATOM 658 C C . HIS A 1 90 ? -22.348 22.047 14.312 1.00 22.80 90 HIS A C 1
ATOM 659 O O . HIS A 1 90 ? -22.420 21.043 14.928 1.00 22.36 90 HIS A O 1
ATOM 666 N N . GLY A 1 91 ? -21.379 22.308 13.465 1.00 21.74 91 GLY A N 1
ATOM 667 C CA . GLY A 1 91 ? -20.351 21.350 13.169 1.00 20.69 91 GLY A CA 1
ATOM 668 C C . GLY A 1 91 ? -20.489 20.422 11.954 1.00 22.65 91 GLY A C 1
ATOM 669 O O . GLY A 1 91 ? -19.635 19.617 11.735 1.00 23.63 91 GLY A O 1
ATOM 670 N N . ILE A 1 92 ? -21.568 20.519 11.214 1.00 18.82 92 ILE A N 1
ATOM 671 C CA . ILE A 1 92 ? -21.743 19.691 10.053 1.00 20.72 92 ILE A CA 1
ATOM 672 C C . ILE A 1 92 ? -20.672 19.945 8.976 1.00 16.49 92 ILE A C 1
ATOM 673 O O . ILE A 1 92 ? -20.130 19.058 8.496 1.00 24.06 92 ILE A O 1
ATOM 678 N N . GLY A 1 93 ? -20.473 21.194 8.613 1.00 20.40 93 GLY A N 1
ATOM 679 C CA . GLY A 1 93 ? -19.448 21.645 7.727 1.00 22.67 93 GLY A CA 1
ATOM 680 C C . GLY A 1 93 ? -18.127 21.000 8.010 1.00 27.81 93 GLY A C 1
ATOM 681 O O . GLY A 1 93 ? -17.588 20.360 7.180 1.00 25.16 93 GLY A O 1
ATOM 682 N N . HIS A 1 94 ? -17.670 21.136 9.241 1.00 25.57 94 HIS A N 1
ATOM 683 C CA . HIS A 1 94 ? -16.407 20.600 9.670 1.00 24.83 94 HIS A CA 1
ATOM 684 C C . HIS A 1 94 ? -16.310 19.102 9.628 1.00 20.06 94 HIS A C 1
ATOM 685 O O . HIS A 1 94 ? -15.301 18.582 9.282 1.00 22.16 94 HIS A O 1
ATOM 692 N N . ALA A 1 95 ? -17.395 18.429 9.926 1.00 18.58 95 ALA A N 1
ATOM 693 C CA . ALA A 1 95 ? -17.463 16.997 9.847 1.00 21.55 95 ALA A CA 1
ATOM 694 C C . ALA A 1 95 ? -17.240 16.497 8.404 1.00 19.94 95 ALA A C 1
ATOM 695 O O . ALA A 1 95 ? -16.514 15.596 8.168 1.00 17.86 95 ALA A O 1
ATOM 697 N N . ILE A 1 96 ? -17.884 17.173 7.467 1.00 16.90 96 ILE A N 1
ATOM 698 C CA . ILE A 1 96 ? -17.755 16.912 6.057 1.00 18.09 96 ILE A CA 1
ATOM 699 C C . ILE A 1 96 ? -16.302 17.072 5.626 1.00 19.49 96 ILE A C 1
ATOM 700 O O . ILE A 1 96 ? -15.746 16.174 5.131 1.00 17.40 96 ILE A O 1
ATOM 705 N N . VAL A 1 97 ? -15.733 18.237 5.868 1.00 17.56 97 VAL A N 1
ATOM 706 C CA . VAL A 1 97 ? -14.372 18.508 5.508 1.00 13.48 97 VAL A CA 1
ATOM 707 C C . VAL A 1 97 ? -13.377 17.533 6.159 1.00 20.86 97 VAL A C 1
ATOM 708 O O . VAL A 1 97 ? -12.492 17.092 5.520 1.00 20.31 97 VAL A O 1
ATOM 712 N N . ASP A 1 98 ? -13.609 17.170 7.410 1.00 15.04 98 ASP A N 1
ATOM 713 C CA . ASP A 1 98 ? -12.803 16.191 8.106 1.00 18.58 98 ASP A CA 1
ATOM 714 C C . ASP A 1 98 ? -12.723 14.893 7.307 1.00 17.34 98 ASP A C 1
ATOM 715 O O . ASP A 1 98 ? -11.723 14.340 7.137 1.00 17.15 98 ASP A O 1
ATOM 720 N N . ARG A 1 99 ? -13.867 14.423 6.865 1.00 19.36 99 ARG A N 1
ATOM 721 C CA . ARG A 1 99 ? -13.973 13.248 6.045 1.00 16.07 99 ARG A CA 1
ATOM 722 C C . ARG A 1 99 ? -13.234 13.357 4.709 1.00 12.76 99 ARG A C 1
ATOM 723 O O . ARG A 1 99 ? -12.502 12.500 4.401 1.00 14.50 99 ARG A O 1
ATOM 731 N N . LEU A 1 100 ? -13.484 14.422 3.955 1.00 14.25 100 LEU A N 1
ATOM 732 C CA . LEU A 1 100 ? -12.820 14.648 2.673 1.00 14.81 100 LEU A CA 1
ATOM 733 C C . LEU A 1 100 ? -11.296 14.603 2.814 1.00 20.42 100 LEU A C 1
ATOM 734 O O . LEU A 1 100 ? -10.617 14.028 2.038 1.00 17.96 100 LEU A O 1
ATOM 739 N N . LEU A 1 101 ? -10.808 15.219 3.870 1.00 17.18 101 LEU A N 1
ATOM 740 C CA . LEU A 1 101 ? -9.397 15.269 4.126 1.00 21.42 101 LEU A CA 1
ATOM 741 C C . LEU A 1 101 ? -8.835 13.917 4.453 1.00 17.53 101 LEU A C 1
ATOM 742 O O . LEU A 1 101 ? -7.794 13.583 3.991 1.00 18.06 101 LEU A O 1
ATOM 747 N N . GLN A 1 102 ? -9.569 13.146 5.219 1.00 14.69 102 GLN A N 1
ATOM 748 C CA . GLN A 1 102 ? -9.188 11.789 5.450 1.00 20.25 102 GLN A CA 1
ATOM 749 C C . GLN A 1 102 ? -9.186 10.953 4.150 1.00 21.55 102 GLN A C 1
ATOM 750 O O . GLN A 1 102 ? -8.366 10.129 3.966 1.00 18.26 102 GLN A O 1
ATOM 756 N N . VAL A 1 103 ? -10.141 11.205 3.280 1.00 23.16 103 VAL A N 1
ATOM 757 C CA . VAL A 1 103 ? -10.203 10.526 2.014 1.00 18.89 103 VAL A CA 1
ATOM 758 C C . VAL A 1 103 ? -8.941 10.859 1.216 1.00 12.66 103 VAL A C 1
ATOM 759 O O . VAL A 1 103 ? -8.392 10.031 0.606 1.00 14.50 103 VAL A O 1
ATOM 763 N N . ALA A 1 104 ? -8.555 12.112 1.249 1.00 15.25 104 ALA A N 1
ATOM 764 C CA . ALA A 1 104 ? -7.382 12.590 0.548 1.00 19.92 104 ALA A CA 1
ATOM 765 C C . ALA A 1 104 ? -6.117 11.862 0.948 1.00 20.57 104 ALA A C 1
ATOM 766 O O . ALA A 1 104 ? -5.369 11.404 0.122 1.00 22.82 104 ALA A O 1
ATOM 768 N N . ARG A 1 105 ? -5.951 11.737 2.245 1.00 16.78 105 ARG A N 1
ATOM 769 C CA . ARG A 1 105 ? -4.871 10.990 2.837 1.00 15.24 105 ARG A CA 1
ATOM 770 C C . ARG A 1 105 ? -4.922 9.509 2.444 1.00 18.75 105 ARG A C 1
ATOM 771 O O . ARG A 1 105 ? -3.963 8.984 1.997 1.00 19.29 105 ARG A O 1
ATOM 779 N N . ASP A 1 106 ? -6.086 8.905 2.569 1.00 16.71 106 ASP A N 1
ATOM 780 C CA . ASP A 1 106 ? -6.314 7.545 2.145 1.00 19.40 106 ASP A CA 1
ATOM 781 C C . ASP A 1 106 ? -5.885 7.317 0.684 1.00 17.77 106 ASP A C 1
ATOM 782 O O . ASP A 1 106 ? -5.252 6.375 0.387 1.00 19.91 106 ASP A O 1
ATOM 787 N N . LEU A 1 107 ? -6.254 8.227 -0.179 1.00 14.91 107 LEU A N 1
ATOM 788 C CA . LEU A 1 107 ? -5.942 8.206 -1.604 1.00 16.55 107 LEU A CA 1
ATOM 789 C C . LEU A 1 107 ? -4.468 8.424 -1.976 1.00 21.23 107 LEU A C 1
ATOM 790 O O . LEU A 1 107 ? -4.069 8.188 -3.083 1.00 22.21 107 LEU A O 1
ATOM 795 N N . GLN A 1 108 ? -3.671 8.805 -1.002 1.00 19.56 108 GLN A N 1
ATOM 796 C CA . GLN A 1 108 ? -2.263 9.127 -1.188 1.00 18.29 108 GLN A CA 1
ATOM 797 C C . GLN A 1 108 ? -2.025 10.468 -1.863 1.00 19.44 108 GLN A C 1
ATOM 798 O O . GLN A 1 108 ? -1.061 10.656 -2.478 1.00 21.44 108 GLN A O 1
ATOM 804 N N . LEU A 1 109 ? -2.950 11.380 -1.726 1.00 20.47 109 LEU A N 1
ATOM 805 C CA . LEU A 1 109 ? -2.736 12.762 -2.105 1.00 21.30 109 LEU A CA 1
ATOM 806 C C . LEU A 1 109 ? -1.748 13.456 -1.146 1.00 23.47 109 LEU A C 1
ATOM 807 O O . LEU A 1 109 ? -1.664 13.100 -0.030 1.00 22.15 109 LEU A O 1
ATOM 812 N N . GLN A 1 110 ? -1.029 14.442 -1.638 1.00 19.46 110 GLN A N 1
ATOM 813 C CA . GLN A 1 110 ? -0.088 15.173 -0.824 1.00 24.55 110 GLN A CA 1
ATOM 814 C C . GLN A 1 110 ? -0.596 16.552 -0.509 1.00 23.63 110 GLN A C 1
ATOM 815 O O . GLN A 1 110 ? -0.271 17.107 0.484 1.00 26.27 110 GLN A O 1
ATOM 821 N N . ARG A 1 111 ? -1.379 17.101 -1.407 1.00 22.24 111 ARG A N 1
ATOM 822 C CA . ARG A 1 111 ? -1.913 18.405 -1.227 1.00 19.75 111 ARG A CA 1
ATOM 823 C C . ARG A 1 111 ? -3.320 18.511 -1.701 1.00 19.99 111 ARG A C 1
ATOM 824 O O . ARG A 1 111 ? -3.719 17.844 -2.594 1.00 16.54 111 ARG A O 1
ATOM 832 N N . VAL A 1 112 ? -4.034 19.426 -1.084 1.00 11.96 112 VAL A N 1
ATOM 833 C CA . VAL A 1 112 ? -5.384 19.763 -1.426 1.00 16.08 112 VAL A CA 1
ATOM 834 C C . VAL A 1 112 ? -5.553 21.250 -1.507 1.00 18.09 112 VAL A C 1
ATOM 835 O O . VAL A 1 112 ? -5.099 21.931 -0.672 1.00 24.10 112 VAL A O 1
ATOM 839 N N . PHE A 1 113 ? -6.259 21.717 -2.511 1.00 17.82 113 PHE A N 1
ATOM 840 C CA . PHE A 1 113 ? -6.649 23.090 -2.592 1.00 16.61 113 PHE A CA 1
ATOM 841 C C . PHE A 1 113 ? -8.138 23.309 -2.630 1.00 21.40 113 PHE A C 1
ATOM 842 O O . PHE A 1 113 ? -8.874 22.417 -2.797 1.00 20.88 113 PHE A O 1
ATOM 850 N N . VAL A 1 114 ? -8.512 24.549 -2.515 1.00 16.24 114 VAL A N 1
ATOM 851 C CA . VAL A 1 114 ? -9.861 24.985 -2.523 1.00 20.14 114 VAL A CA 1
ATOM 852 C C . VAL A 1 114 ? -9.976 26.440 -2.931 1.00 24.03 114 VAL A C 1
ATOM 853 O O . VAL A 1 114 ? -9.128 27.207 -2.625 1.00 28.24 114 VAL A O 1
ATOM 857 N N . LEU A 1 115 ? -11.056 26.776 -3.593 1.00 21.72 115 LEU A N 1
ATOM 858 C CA . LEU A 1 115 ? -11.439 28.101 -3.890 1.00 23.73 115 LEU A CA 1
ATOM 859 C C . LEU A 1 115 ? -12.724 28.416 -3.120 1.00 31.13 115 LEU A C 1
ATOM 860 O O . LEU A 1 115 ? -13.737 27.797 -3.311 1.00 29.21 115 LEU A O 1
ATOM 865 N N . THR A 1 116 ? -12.617 29.382 -2.228 1.00 28.84 116 THR A N 1
ATOM 866 C CA . THR A 1 116 ? -13.651 29.694 -1.274 1.00 29.24 116 THR A CA 1
ATOM 867 C C . THR A 1 116 ? -13.710 31.135 -0.765 1.00 36.04 116 THR A C 1
ATOM 868 O O . THR A 1 116 ? -12.727 31.811 -0.700 1.00 32.87 116 THR A O 1
ATOM 872 N N . PHE A 1 117 ? -14.898 31.546 -0.365 1.00 36.53 117 PHE A N 1
ATOM 873 C CA . PHE A 1 117 ? -15.100 32.753 0.409 1.00 37.35 117 PHE A CA 1
ATOM 874 C C . PHE A 1 117 ? -14.987 32.468 1.906 1.00 42.94 117 PHE A C 1
ATOM 875 O O . PHE A 1 117 ? -14.695 33.342 2.663 1.00 44.10 117 PHE A O 1
ATOM 883 N N . GLU A 1 118 ? -15.179 31.218 2.312 1.00 39.60 118 GLU A N 1
ATOM 884 C CA . GLU A 1 118 ? -15.080 30.810 3.713 1.00 34.06 118 GLU A CA 1
ATOM 885 C C . GLU A 1 118 ? -13.676 30.540 4.199 1.00 29.65 118 GLU A C 1
ATOM 886 O O . GLU A 1 118 ? -13.351 29.475 4.587 1.00 27.68 118 GLU A O 1
ATOM 892 N N . THR A 1 119 ? -12.856 31.564 4.204 1.00 28.12 119 THR A N 1
ATOM 893 C CA . THR A 1 119 ? -11.480 31.427 4.567 1.00 28.49 119 THR A CA 1
ATOM 894 C C . THR A 1 119 ? -11.196 31.013 5.983 1.00 29.92 119 THR A C 1
ATOM 895 O O . THR A 1 119 ? -10.312 30.258 6.214 1.00 32.28 119 THR A O 1
ATOM 899 N N . GLU A 1 120 ? -11.942 31.537 6.930 1.00 33.74 120 GLU A N 1
ATOM 900 C CA . GLU A 1 120 ? -11.742 31.178 8.317 1.00 38.97 120 GLU A CA 1
ATOM 901 C C . GLU A 1 120 ? -12.124 29.732 8.546 1.00 27.90 120 GLU A C 1
ATOM 902 O O . GLU A 1 120 ? -11.432 29.011 9.185 1.00 34.41 120 GLU A O 1
ATOM 908 N N . PHE A 1 121 ? -13.226 29.320 7.983 1.00 30.10 121 PHE A N 1
ATOM 909 C CA . PHE A 1 121 ? -13.645 27.917 8.036 1.00 29.71 121 PHE A CA 1
ATOM 910 C C . PHE A 1 121 ? -12.546 26.950 7.617 1.00 26.60 121 PHE A C 1
ATOM 911 O O . PHE A 1 121 ? -12.139 26.126 8.369 1.00 24.64 121 PHE A O 1
ATOM 919 N N . PHE A 1 122 ? -12.042 27.105 6.412 1.00 28.16 122 PHE A N 1
ATOM 920 C CA . PHE A 1 122 ? -10.958 26.279 5.942 1.00 27.65 122 PHE A CA 1
ATOM 921 C C . PHE A 1 122 ? -9.652 26.421 6.699 1.00 28.06 122 PHE A C 1
ATOM 922 O O . PHE A 1 122 ? -8.963 25.479 6.841 1.00 27.65 122 PHE A O 1
ATOM 930 N N . ALA A 1 123 ? -9.347 27.611 7.201 1.00 29.34 123 ALA A N 1
ATOM 931 C CA . ALA A 1 123 ? -8.153 27.812 8.011 1.00 30.96 123 ALA A CA 1
ATOM 932 C C . ALA A 1 123 ? -8.139 26.944 9.247 1.00 29.82 123 ALA A C 1
ATOM 933 O O . ALA A 1 123 ? -7.126 26.476 9.645 1.00 25.74 123 ALA A O 1
ATOM 935 N N . ARG A 1 124 ? -9.311 26.682 9.802 1.00 33.69 124 ARG A N 1
ATOM 936 C CA . ARG A 1 124 ? -9.439 25.744 10.893 1.00 33.11 124 ARG A CA 1
ATOM 937 C C . ARG A 1 124 ? -8.861 24.384 10.575 1.00 31.43 124 ARG A C 1
ATOM 938 O O . ARG A 1 124 ? -8.471 23.691 11.454 1.00 33.71 124 ARG A O 1
ATOM 946 N N . HIS A 1 125 ? -8.822 24.009 9.311 1.00 28.25 125 HIS A N 1
ATOM 947 C CA . HIS A 1 125 ? -8.285 22.728 8.921 1.00 28.50 125 HIS A CA 1
ATOM 948 C C . HIS A 1 125 ? -6.846 22.789 8.419 1.00 35.94 125 HIS A C 1
ATOM 949 O O . HIS A 1 125 ? -6.337 21.822 7.927 1.00 34.36 125 HIS A O 1
ATOM 956 N N . GLY A 1 126 ? -6.226 23.943 8.529 1.00 36.41 126 GLY A N 1
ATOM 957 C CA . GLY A 1 126 ? -4.835 24.116 8.173 1.00 36.23 126 GLY A CA 1
ATOM 958 C C . GLY A 1 126 ? -4.559 24.766 6.833 1.00 34.73 126 GLY A C 1
ATOM 959 O O . GLY A 1 126 ? -3.455 24.926 6.466 1.00 37.25 126 GLY A O 1
ATOM 960 N N . PHE A 1 127 ? -5.593 25.120 6.117 1.00 30.83 127 PHE A N 1
ATOM 961 C CA . PHE A 1 127 ? -5.463 25.756 4.852 1.00 33.14 127 PHE A CA 1
ATOM 962 C C . PHE A 1 127 ? -4.896 27.172 4.968 1.00 39.06 127 PHE A C 1
ATOM 963 O O . PHE A 1 127 ? -5.331 27.952 5.769 1.00 33.43 127 PHE A O 1
ATOM 971 N N . THR A 1 128 ? -3.968 27.504 4.098 1.00 37.98 128 THR A N 1
ATOM 972 C CA . THR A 1 128 ? -3.484 28.858 4.016 1.00 34.88 128 THR A CA 1
ATOM 973 C C . THR A 1 128 ? -3.701 29.444 2.657 1.00 36.85 128 THR A C 1
ATOM 974 O O . THR A 1 128 ? -3.654 28.753 1.683 1.00 35.86 128 THR A O 1
ATOM 978 N N . GLU A 1 129 ? -3.965 30.725 2.607 1.00 32.85 129 GLU A N 1
ATOM 979 C CA . GLU A 1 129 ? -4.180 31.377 1.361 1.00 36.19 129 GLU A CA 1
ATOM 980 C C . GLU A 1 129 ? -2.896 31.363 0.524 1.00 38.79 129 GLU A C 1
ATOM 981 O O . GLU A 1 129 ? -1.824 31.306 1.051 1.00 39.61 129 GLU A O 1
ATOM 987 N N . ILE A 1 130 ? -3.058 31.338 -0.780 1.00 36.64 130 ILE A N 1
ATOM 988 C CA . ILE A 1 130 ? -1.960 31.343 -1.699 1.00 37.08 130 ILE A CA 1
ATOM 989 C C . ILE A 1 130 ? -2.282 32.275 -2.824 1.00 39.40 130 ILE A C 1
ATOM 990 O O . ILE A 1 130 ? -3.390 32.476 -3.178 1.00 34.21 130 ILE A O 1
ATOM 995 N N . GLU A 1 131 ? -1.223 32.845 -3.351 1.00 45.34 131 GLU A N 1
ATOM 996 C CA . GLU A 1 131 ? -1.235 33.749 -4.448 1.00 52.39 131 GLU A CA 1
ATOM 997 C C . GLU A 1 131 ? -1.421 32.945 -5.683 1.00 48.81 131 GLU A C 1
ATOM 998 O O . GLU A 1 131 ? -0.507 32.321 -6.106 1.00 49.95 131 GLU A O 1
ATOM 1004 N N . GLY A 1 132 ? -2.602 32.962 -6.262 1.00 44.98 132 GLY A N 1
ATOM 1005 C CA . GLY A 1 132 ? -2.846 32.212 -7.456 1.00 43.97 132 GLY A CA 1
ATOM 1006 C C . GLY A 1 132 ? -2.312 32.942 -8.652 1.00 47.47 132 GLY A C 1
ATOM 1007 O O . GLY A 1 132 ? -2.070 34.123 -8.594 1.00 47.96 132 GLY A O 1
ATOM 1008 N N . THR A 1 133 ? -2.125 32.224 -9.733 1.00 42.89 133 THR A N 1
ATOM 1009 C CA . THR A 1 133 ? -1.894 32.834 -11.010 1.00 48.20 133 THR A CA 1
ATOM 1010 C C . THR A 1 133 ? -2.871 32.278 -12.004 1.00 41.10 133 THR A C 1
ATOM 1011 O O . THR A 1 133 ? -2.508 31.550 -12.891 1.00 37.84 133 THR A O 1
ATOM 1015 N N . PRO A 1 134 ? -4.189 32.684 -11.785 1.00 39.77 134 PRO A N 1
ATOM 1016 C CA . PRO A 1 134 ? -5.157 31.997 -12.648 1.00 39.94 134 PRO A CA 1
ATOM 1017 C C . PRO A 1 134 ? -5.043 32.238 -14.132 1.00 36.71 134 PRO A C 1
ATOM 1018 O O . PRO A 1 134 ? -4.645 33.292 -14.516 1.00 38.81 134 PRO A O 1
ATOM 1022 N N . VAL A 1 135 ? -5.407 31.247 -14.922 1.00 31.91 135 VAL A N 1
ATOM 1023 C CA . VAL A 1 135 ? -5.554 31.380 -16.351 1.00 30.24 135 VAL A CA 1
ATOM 1024 C C . VAL A 1 135 ? -7.010 31.325 -16.735 1.00 29.96 135 VAL A C 1
ATOM 1025 O O . VAL A 1 135 ? -7.815 30.989 -15.958 1.00 35.91 135 VAL A O 1
ATOM 1029 N N . THR A 1 136 ? -7.308 31.617 -17.972 1.00 33.29 136 THR A N 1
ATOM 1030 C CA . THR A 1 136 ? -8.640 31.546 -18.498 1.00 37.14 136 THR A CA 1
ATOM 1031 C C . THR A 1 136 ? -9.078 30.111 -18.624 1.00 39.30 136 THR A C 1
ATOM 1032 O O . THR A 1 136 ? -8.274 29.234 -18.689 1.00 37.00 136 THR A O 1
ATOM 1036 N N . ALA A 1 137 ? -10.366 29.890 -18.674 1.00 41.17 137 ALA A N 1
ATOM 1037 C CA . ALA A 1 137 ? -10.880 28.560 -18.868 1.00 46.69 137 ALA A CA 1
ATOM 1038 C C . ALA A 1 137 ? -10.337 27.905 -20.123 1.00 41.90 137 ALA A C 1
ATOM 1039 O O . ALA A 1 137 ? -9.991 26.758 -20.082 1.00 39.46 137 ALA A O 1
ATOM 1041 N N . GLU A 1 138 ? -10.289 28.642 -21.220 1.00 39.21 138 GLU A N 1
ATOM 1042 C CA . GLU A 1 138 ? -9.725 28.171 -22.473 1.00 39.91 138 GLU A CA 1
ATOM 1043 C C . GLU A 1 138 ? -8.264 27.657 -22.290 1.00 42.27 138 GLU A C 1
ATOM 1044 O O . GLU A 1 138 ? -7.934 26.593 -22.719 1.00 40.95 138 GLU A O 1
ATOM 1050 N N . VAL A 1 139 ? -7.430 28.430 -21.633 1.00 38.41 139 VAL A N 1
ATOM 1051 C CA . VAL A 1 139 ? -6.077 28.034 -21.353 1.00 36.69 139 VAL A CA 1
ATOM 1052 C C . VAL A 1 139 ? -5.968 26.853 -20.409 1.00 36.15 139 VAL A C 1
ATOM 1053 O O . VAL A 1 139 ? -5.203 25.961 -20.638 1.00 31.34 139 VAL A O 1
ATOM 1057 N N . PHE A 1 140 ? -6.749 26.861 -19.353 1.00 29.17 140 PHE A N 1
ATOM 1058 C CA . PHE A 1 140 ? -6.789 25.735 -18.464 1.00 31.77 140 PHE A CA 1
ATOM 1059 C C . PHE A 1 140 ? -7.105 24.440 -19.212 1.00 30.93 140 PHE A C 1
ATOM 1060 O O . PHE A 1 140 ? -6.601 23.440 -18.879 1.00 26.81 140 PHE A O 1
ATOM 1068 N N . ASP A 1 141 ? -7.931 24.509 -20.237 1.00 36.05 141 ASP A N 1
ATOM 1069 C CA . ASP A 1 141 ? -8.330 23.322 -20.956 1.00 42.28 141 ASP A CA 1
ATOM 1070 C C . ASP A 1 141 ? -7.204 22.795 -21.858 1.00 35.04 141 ASP A C 1
ATOM 1071 O O . ASP A 1 141 ? -7.030 21.631 -21.990 1.00 30.08 141 ASP A O 1
ATOM 1076 N N . GLU A 1 142 ? -6.424 23.709 -22.410 1.00 31.24 142 GLU A N 1
ATOM 1077 C CA . GLU A 1 142 ? -5.228 23.379 -23.154 1.00 31.30 142 GLU A CA 1
ATOM 1078 C C . GLU A 1 142 ? -4.208 22.696 -22.260 1.00 27.79 142 GLU A C 1
ATOM 1079 O O . GLU A 1 142 ? -3.607 21.755 -22.641 1.00 25.80 142 GLU A O 1
ATOM 1085 N N . MET A 1 143 ? -4.073 23.207 -21.057 1.00 26.03 143 MET A N 1
ATOM 1086 C CA . MET A 1 143 ? -3.216 22.673 -20.044 1.00 24.11 143 MET A CA 1
ATOM 1087 C C . MET A 1 143 ? -3.605 21.261 -19.658 1.00 28.67 143 MET A C 1
ATOM 1088 O O . MET A 1 143 ? -2.779 20.393 -19.558 1.00 22.07 143 MET A O 1
ATOM 1093 N N . CYS A 1 144 ? -4.900 21.077 -19.427 1.00 29.99 144 CYS A N 1
ATOM 1094 C CA . CYS A 1 144 ? -5.387 19.754 -19.053 1.00 35.96 144 CYS A CA 1
ATOM 1095 C C . CYS A 1 144 ? -5.196 18.777 -20.218 1.00 30.46 144 CYS A C 1
ATOM 1096 O O . CYS A 1 144 ? -4.775 17.640 -20.011 1.00 30.81 144 CYS A O 1
ATOM 1099 N N . ARG A 1 145 ? -5.397 19.229 -21.432 1.00 30.69 145 ARG A N 1
ATOM 1100 C CA . ARG A 1 145 ? -5.201 18.378 -22.579 1.00 31.47 145 ARG A CA 1
ATOM 1101 C C . ARG A 1 145 ? -3.757 17.975 -22.813 1.00 34.36 145 ARG A C 1
ATOM 1102 O O . ARG A 1 145 ? -3.519 17.014 -23.450 1.00 30.10 145 ARG A O 1
ATOM 1110 N N . SER A 1 146 ? -2.819 18.720 -22.271 1.00 25.07 146 SER A N 1
ATOM 1111 C CA . SER A 1 146 ? -1.425 18.426 -22.418 1.00 23.99 146 SER A CA 1
ATOM 1112 C C . SER A 1 146 ? -0.853 17.696 -21.236 1.00 24.89 146 SER A C 1
ATOM 1113 O O . SER A 1 146 ? 0.222 17.192 -21.295 1.00 21.47 146 SER A O 1
ATOM 1116 N N . TYR A 1 147 ? -1.598 17.683 -20.146 1.00 20.94 147 TYR A N 1
ATOM 1117 C CA . TYR A 1 147 ? -1.095 17.260 -18.876 1.00 17.93 147 TYR A CA 1
ATOM 1118 C C . TYR A 1 147 ? -0.591 15.850 -18.916 1.00 22.50 147 TYR A C 1
ATOM 1119 O O . TYR A 1 147 ? -1.240 15.008 -19.411 1.00 27.17 147 TYR A O 1
ATOM 1128 N N . ASP A 1 148 ? 0.611 15.662 -18.427 1.00 20.13 148 ASP A N 1
ATOM 1129 C CA . ASP A 1 148 ? 1.269 14.393 -18.331 1.00 19.56 148 ASP A CA 1
ATOM 1130 C C . ASP A 1 148 ? 2.451 14.536 -17.408 1.00 21.83 148 ASP A C 1
ATOM 1131 O O . ASP A 1 148 ? 2.633 15.566 -16.845 1.00 21.71 148 ASP A O 1
ATOM 1136 N N . ILE A 1 149 ? 3.220 13.489 -17.225 1.00 23.97 149 ILE A N 1
ATOM 1137 C CA . ILE A 1 149 ? 4.319 13.515 -16.283 1.00 26.50 149 ILE A CA 1
ATOM 1138 C C . ILE A 1 149 ? 5.272 14.680 -16.528 1.00 30.16 149 ILE A C 1
ATOM 1139 O O . ILE A 1 149 ? 5.755 15.279 -15.620 1.00 28.34 149 ILE A O 1
ATOM 1144 N N . GLY A 1 150 ? 5.555 14.935 -17.784 1.00 32.76 150 GLY A N 1
ATOM 1145 C CA . GLY A 1 150 ? 6.491 15.954 -18.165 1.00 27.29 150 GLY A CA 1
ATOM 1146 C C . GLY A 1 150 ? 6.024 17.312 -17.768 1.00 22.53 150 GLY A C 1
ATOM 1147 O O . GLY A 1 150 ? 6.733 18.005 -17.160 1.00 27.56 150 GLY A O 1
ATOM 1148 N N . VAL A 1 151 ? 4.823 17.668 -18.154 1.00 18.88 151 VAL A N 1
ATOM 1149 C CA . VAL A 1 151 ? 4.225 18.924 -17.807 1.00 18.05 151 VAL A CA 1
ATOM 1150 C C . VAL A 1 151 ? 4.055 19.122 -16.292 1.00 26.62 151 VAL A C 1
ATOM 1151 O O . VAL A 1 151 ? 4.286 20.175 -15.791 1.00 23.13 151 VAL A O 1
ATOM 1155 N N . ALA A 1 152 ? 3.717 18.062 -15.585 1.00 31.74 152 ALA A N 1
ATOM 1156 C CA . ALA A 1 152 ? 3.433 18.107 -14.162 1.00 32.14 152 ALA A CA 1
ATOM 1157 C C . ALA A 1 152 ? 4.675 18.460 -13.394 1.00 30.85 152 ALA A C 1
ATOM 1158 O O . ALA A 1 152 ? 4.619 18.998 -12.334 1.00 25.56 152 ALA A O 1
ATOM 1160 N N . GLU A 1 153 ? 5.803 18.174 -13.997 1.00 26.27 153 GLU A N 1
ATOM 1161 C CA . GLU A 1 153 ? 7.061 18.598 -13.469 1.00 34.06 153 GLU A CA 1
ATOM 1162 C C . GLU A 1 153 ? 7.188 20.094 -13.284 1.00 30.78 153 GLU A C 1
ATOM 1163 O O . GLU A 1 153 ? 7.832 20.511 -12.382 1.00 30.20 153 GLU A O 1
ATOM 1169 N N . PHE A 1 154 ? 6.556 20.861 -14.145 1.00 27.81 154 PHE A N 1
ATOM 1170 C CA . PHE A 1 154 ? 6.693 22.274 -14.083 1.00 29.01 154 PHE A CA 1
ATOM 1171 C C . PHE A 1 154 ? 5.401 23.062 -13.907 1.00 29.75 154 PHE A C 1
ATOM 1172 O O . PHE A 1 154 ? 5.444 24.228 -13.714 1.00 32.99 154 PHE A O 1
ATOM 1180 N N . LEU A 1 155 ? 4.270 22.396 -13.949 1.00 23.27 155 LEU A N 1
ATOM 1181 C CA . LEU A 1 155 ? 3.007 23.066 -13.884 1.00 17.71 155 LEU A CA 1
ATOM 1182 C C . LEU A 1 155 ? 2.136 22.526 -12.780 1.00 23.18 155 LEU A C 1
ATOM 1183 O O . LEU A 1 155 ? 1.725 21.432 -12.844 1.00 24.67 155 LEU A O 1
ATOM 1188 N N . ASP A 1 156 ? 1.902 23.355 -11.785 1.00 23.03 156 ASP A N 1
ATOM 1189 C CA . ASP A 1 156 ? 1.106 23.064 -10.623 1.00 23.81 156 ASP A CA 1
ATOM 1190 C C . ASP A 1 156 ? -0.313 23.586 -10.845 1.00 24.52 156 ASP A C 1
ATOM 1191 O O . ASP A 1 156 ? -0.576 24.749 -10.772 1.00 25.74 156 ASP A O 1
ATOM 1196 N N . LEU A 1 157 ? -1.212 22.682 -11.115 1.00 17.70 157 LEU A N 1
ATOM 1197 C CA . LEU A 1 157 ? -2.561 23.034 -11.431 1.00 18.05 157 LEU A CA 1
ATOM 1198 C C . LEU A 1 157 ? -3.313 23.828 -10.341 1.00 18.78 157 LEU A C 1
ATOM 1199 O O . LEU A 1 157 ? -4.200 24.500 -10.649 1.00 20.82 157 LEU A O 1
ATOM 1204 N N . SER A 1 158 ? -2.924 23.719 -9.093 1.00 18.34 158 SER A N 1
ATOM 1205 C CA . SER A 1 158 ? -3.549 24.464 -8.027 1.00 25.60 158 SER A CA 1
ATOM 1206 C C . SER A 1 158 ? -3.347 25.993 -8.131 1.00 33.17 158 SER A C 1
ATOM 1207 O O . SER A 1 158 ? -4.190 26.746 -7.760 1.00 29.90 158 SER A O 1
ATOM 1210 N N . TYR A 1 159 ? -2.236 26.407 -8.694 1.00 30.83 159 TYR A N 1
ATOM 1211 C CA . TYR A 1 159 ? -1.976 27.806 -8.925 1.00 25.30 159 TYR A CA 1
ATOM 1212 C C . TYR A 1 159 ? -2.690 28.385 -10.091 1.00 26.41 159 TYR A C 1
ATOM 1213 O O . TYR A 1 159 ? -2.975 29.523 -10.095 1.00 28.78 159 TYR A O 1
ATOM 1222 N N . VAL A 1 160 ? -3.017 27.574 -11.072 1.00 25.62 160 VAL A N 1
ATOM 1223 C CA . VAL A 1 160 ? -3.585 28.064 -12.312 1.00 23.87 160 VAL A CA 1
ATOM 1224 C C . VAL A 1 160 ? -5.058 27.821 -12.547 1.00 20.80 160 VAL A C 1
ATOM 1225 O O . VAL A 1 160 ? -5.619 28.454 -13.379 1.00 24.67 160 VAL A O 1
ATOM 1229 N N . LYS A 1 161 ? -5.672 26.913 -11.814 1.00 24.97 161 LYS A N 1
ATOM 1230 C CA . LYS A 1 161 ? -7.093 26.711 -11.941 1.00 25.27 161 LYS A CA 1
ATOM 1231 C C . LYS A 1 161 ? -7.860 28.044 -11.888 1.00 24.35 161 LYS A C 1
ATOM 1232 O O . LYS A 1 161 ? -7.661 28.859 -11.036 1.00 27.02 161 LYS A O 1
ATOM 1238 N N . PRO A 1 162 ? -8.741 28.213 -12.957 1.00 26.06 162 PRO A N 1
ATOM 1239 C CA . PRO A 1 162 ? -9.452 29.491 -12.950 1.00 28.64 162 PRO A CA 1
ATOM 1240 C C . PRO A 1 162 ? -10.314 29.788 -11.706 1.00 37.97 162 PRO A C 1
ATOM 1241 O O . PRO A 1 162 ? -10.939 28.943 -11.131 1.00 26.81 162 PRO A O 1
ATOM 1245 N N . ASN A 1 163 ? -10.280 31.053 -11.314 1.00 38.87 163 ASN A N 1
ATOM 1246 C CA . ASN A 1 163 ? -11.065 31.599 -10.222 1.00 37.13 163 ASN A CA 1
ATOM 1247 C C . ASN A 1 163 ? -12.271 32.269 -10.789 1.00 38.20 163 ASN A C 1
ATOM 1248 O O . ASN A 1 163 ? -12.235 33.411 -11.095 1.00 44.00 163 ASN A O 1
ATOM 1253 N N . ILE A 1 164 ? -13.339 31.534 -10.943 1.00 31.05 164 ILE A N 1
ATOM 1254 C CA . ILE A 1 164 ? -14.542 32.021 -11.557 1.00 36.39 164 ILE A CA 1
ATOM 1255 C C . ILE A 1 164 ? -15.262 33.055 -10.724 1.00 39.95 164 ILE A C 1
ATOM 1256 O O . ILE A 1 164 ? -15.816 33.982 -11.240 1.00 39.13 164 ILE A O 1
ATOM 1261 N N . LEU A 1 165 ? -15.266 32.872 -9.425 1.00 38.90 165 LEU A N 1
ATOM 1262 C CA . LEU A 1 165 ? -16.134 33.640 -8.569 1.00 39.77 165 LEU A CA 1
ATOM 1263 C C . LEU A 1 165 ? -15.447 34.769 -7.842 1.00 44.56 165 LEU A C 1
ATOM 1264 O O . LEU A 1 165 ? -16.081 35.501 -7.135 1.00 46.44 165 LEU A O 1
ATOM 1269 N N . GLY A 1 166 ? -14.147 34.876 -8.002 1.00 38.42 166 GLY A N 1
ATOM 1270 C CA . GLY A 1 166 ? -13.392 35.903 -7.359 1.00 35.55 166 GLY A CA 1
ATOM 1271 C C . GLY A 1 166 ? -13.213 35.679 -5.887 1.00 37.90 166 GLY A C 1
ATOM 1272 O O . GLY A 1 166 ? -13.182 36.592 -5.135 1.00 37.54 166 GLY A O 1
ATOM 1273 N N . ASN A 1 167 ? -13.094 34.436 -5.481 1.00 35.26 167 ASN A N 1
ATOM 1274 C CA . ASN A 1 167 ? -12.899 34.114 -4.095 1.00 31.66 167 ASN A CA 1
ATOM 1275 C C . ASN A 1 167 ? -11.453 33.891 -3.767 1.00 22.89 167 ASN A C 1
ATOM 1276 O O . ASN A 1 167 ? -10.609 34.244 -4.516 1.00 33.22 167 ASN A O 1
ATOM 1281 N N . SER A 1 168 ? -11.194 33.325 -2.626 1.00 20.73 168 SER A N 1
ATOM 1282 C CA . SER A 1 168 ? -9.869 33.075 -2.194 1.00 26.94 168 SER A CA 1
ATOM 1283 C C . SER A 1 168 ? -9.372 31.663 -2.467 1.00 32.47 168 SER A C 1
ATOM 1284 O O . SER A 1 168 ? -10.111 30.731 -2.411 1.00 31.09 168 SER A O 1
ATOM 1287 N N . ARG A 1 169 ? -8.090 31.552 -2.731 1.00 28.91 169 ARG A N 1
ATOM 1288 C CA . ARG A 1 169 ? -7.437 30.326 -3.086 1.00 28.96 169 ARG A CA 1
ATOM 1289 C C . ARG A 1 169 ? -6.597 29.882 -1.940 1.00 29.27 169 ARG A C 1
ATOM 1290 O O . ARG A 1 169 ? -5.804 30.609 -1.428 1.00 33.84 169 ARG A O 1
ATOM 1298 N N . MET A 1 170 ? -6.778 28.651 -1.542 1.00 21.74 170 MET A N 1
ATOM 1299 C CA . MET A 1 170 ? -6.177 28.153 -0.359 1.00 18.07 170 MET A CA 1
ATOM 1300 C C . MET A 1 170 ? -5.643 26.765 -0.565 1.00 22.03 170 MET A C 1
ATOM 1301 O O . MET A 1 170 ? -6.139 26.032 -1.340 1.00 22.92 170 MET A O 1
ATOM 1306 N N . LEU A 1 171 ? -4.602 26.455 0.159 1.00 21.08 171 LEU A N 1
ATOM 1307 C CA . LEU A 1 171 ? -3.859 25.246 0.025 1.00 24.00 171 LEU A CA 1
ATOM 1308 C C . LEU A 1 171 ? -3.592 24.554 1.337 1.00 25.79 171 LEU A C 1
ATOM 1309 O O . LEU A 1 171 ? -3.352 25.166 2.339 1.00 29.69 171 LEU A O 1
ATOM 1314 N N . LEU A 1 172 ? -3.611 23.255 1.296 1.00 22.45 172 LEU A N 1
ATOM 1315 C CA . LEU A 1 172 ? -3.260 22.448 2.424 1.00 26.37 172 LEU A CA 1
ATOM 1316 C C . LEU A 1 172 ? -2.309 21.322 2.090 1.00 25.53 172 LEU A C 1
ATOM 1317 O O . LEU A 1 172 ? -2.594 20.495 1.297 1.00 28.40 172 LEU A O 1
ATOM 1322 N N . VAL A 1 173 ? -1.198 21.292 2.763 1.00 23.39 173 VAL A N 1
ATOM 1323 C CA . VAL A 1 173 ? -0.288 20.178 2.669 1.00 29.33 173 VAL A CA 1
ATOM 1324 C C . VAL A 1 173 ? -0.628 19.081 3.677 1.00 33.18 173 VAL A C 1
ATOM 1325 O O . VAL A 1 173 ? -0.647 19.320 4.829 1.00 28.42 173 VAL A O 1
ATOM 1329 N N . LEU A 1 174 ? -0.854 17.875 3.204 1.00 27.84 174 LEU A N 1
ATOM 1330 C CA . LEU A 1 174 ? -1.356 16.839 4.052 1.00 39.00 174 LEU A CA 1
ATOM 1331 C C . LEU A 1 174 ? -0.321 16.307 5.050 1.00 48.08 174 LEU A C 1
ATOM 1332 O O . LEU A 1 174 ? 0.810 16.067 4.712 1.00 49.99 174 LEU A O 1
ATOM 1337 N N . CYS B 1 8 ? -7.807 -19.136 -4.744 1.00 76.23 8 CYS B N 1
ATOM 1338 C CA . CYS B 1 8 ? -7.444 -17.741 -4.986 1.00 80.80 8 CYS B CA 1
ATOM 1339 C C . CYS B 1 8 ? -8.507 -16.800 -4.466 1.00 80.90 8 CYS B C 1
ATOM 1340 O O . CYS B 1 8 ? -9.661 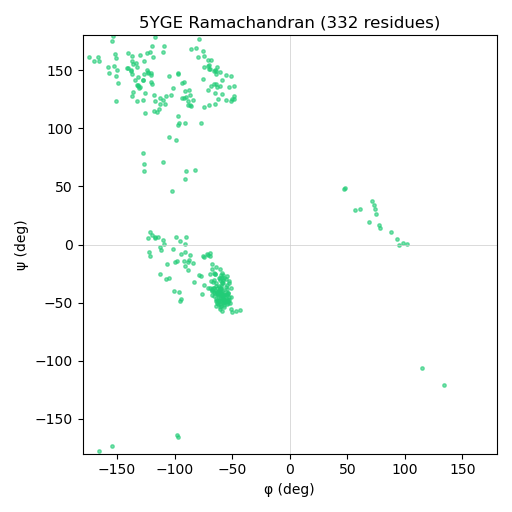-16.832 -4.872 1.00 82.54 8 CYS B O 1
ATOM 1343 N N . ARG B 1 9 ? -8.101 -15.952 -3.553 1.00 76.39 9 ARG B N 1
ATOM 1344 C CA . ARG B 1 9 ? -9.022 -15.056 -2.939 1.00 73.27 9 ARG B CA 1
ATOM 1345 C C . ARG B 1 9 ? -8.460 -13.665 -3.060 1.00 66.39 9 ARG B C 1
ATOM 1346 O O . ARG B 1 9 ? -7.902 -13.150 -2.095 1.00 59.65 9 ARG B O 1
ATOM 1354 N N . PRO B 1 10 ? -8.588 -13.039 -4.227 1.00 61.63 10 PRO B N 1
ATOM 1355 C CA . PRO B 1 10 ? -8.024 -11.690 -4.274 1.00 48.90 10 PRO B CA 1
ATOM 1356 C C . PRO B 1 10 ? -8.779 -10.740 -3.449 1.00 33.31 10 PRO B C 1
ATOM 1357 O O . PRO B 1 10 ? -9.912 -10.701 -3.112 1.00 34.18 10 PRO B O 1
ATOM 1361 N N . VAL B 1 11 ? -7.989 -9.865 -3.054 1.00 27.99 11 VAL B N 1
ATOM 1362 C CA . VAL B 1 11 ? -8.565 -8.795 -2.299 1.00 37.39 11 VAL B CA 1
ATOM 1363 C C . VAL B 1 11 ? -8.932 -7.769 -3.347 1.00 27.88 11 VAL B C 1
ATOM 1364 O O . VAL B 1 11 ? -8.091 -7.394 -4.156 1.00 25.45 11 VAL B O 1
ATOM 1368 N N . VAL B 1 12 ? -10.163 -7.333 -3.341 1.00 17.79 12 VAL B N 1
ATOM 1369 C CA . VAL B 1 12 ? -10.562 -6.248 -4.188 1.00 17.84 12 VAL B CA 1
ATOM 1370 C C . VAL B 1 12 ? -10.833 -5.024 -3.309 1.00 16.95 12 VAL B C 1
ATOM 1371 O O . VAL B 1 12 ? -11.608 -5.121 -2.423 1.00 23.34 12 VAL B O 1
ATOM 1375 N N . ARG B 1 13 ? -10.187 -3.917 -3.558 1.00 7.98 13 ARG B N 1
ATOM 1376 C CA . ARG B 1 13 ? -10.334 -2.713 -2.758 1.00 10.10 13 ARG B CA 1
ATOM 1377 C C . ARG B 1 13 ? -10.341 -1.486 -3.670 1.00 15.14 13 ARG B C 1
ATOM 1378 O O . ARG B 1 13 ? -9.905 -1.569 -4.769 1.00 14.67 13 ARG B O 1
ATOM 1386 N N . ARG B 1 14 ? -10.757 -0.365 -3.156 1.00 9.76 14 ARG B N 1
ATOM 1387 C CA . ARG B 1 14 ? -10.707 0.878 -3.860 1.00 10.84 14 ARG B CA 1
ATOM 1388 C C . ARG B 1 14 ? -9.283 1.294 -4.166 1.00 14.21 14 ARG B C 1
ATOM 1389 O O . ARG B 1 14 ? -8.431 1.192 -3.362 1.00 13.13 14 ARG B O 1
ATOM 1397 N N . ALA B 1 15 ? -9.083 1.782 -5.364 1.00 16.33 15 ALA B N 1
ATOM 1398 C CA . ALA B 1 15 ? -7.815 2.329 -5.823 1.00 16.79 15 ALA B CA 1
ATOM 1399 C C . ALA B 1 15 ? -7.326 3.581 -5.085 1.00 14.52 15 ALA B C 1
ATOM 1400 O O . ALA B 1 15 ? -8.074 4.368 -4.634 1.00 11.78 15 ALA B O 1
ATOM 1402 N N . ARG B 1 16 ? -6.033 3.692 -4.958 1.00 14.87 16 ARG B N 1
ATOM 1403 C CA . ARG B 1 16 ? -5.369 4.915 -4.526 1.00 13.95 16 ARG B CA 1
ATOM 1404 C C . ARG B 1 16 ? -4.625 5.490 -5.710 1.00 14.87 16 ARG B C 1
ATOM 1405 O O . ARG B 1 16 ? -4.440 4.814 -6.653 1.00 15.70 16 ARG B O 1
ATOM 1413 N N . THR B 1 17 ? -4.203 6.741 -5.620 1.00 15.08 17 THR B N 1
ATOM 1414 C CA . THR B 1 17 ? -3.430 7.357 -6.667 1.00 14.83 17 THR B CA 1
ATOM 1415 C C . THR B 1 17 ? -2.154 6.561 -6.931 1.00 19.76 17 THR B C 1
ATOM 1416 O O . THR B 1 17 ? -1.730 6.498 -7.996 1.00 15.03 17 THR B O 1
ATOM 1420 N N . SER B 1 18 ? -1.634 5.910 -5.905 1.00 18.59 18 SER B N 1
ATOM 1421 C CA . SER B 1 18 ? -0.454 5.111 -6.028 1.00 18.58 18 SER B CA 1
ATOM 1422 C C . SER B 1 18 ? -0.604 3.850 -6.872 1.00 19.87 18 SER B C 1
ATOM 1423 O O . SER B 1 18 ? 0.352 3.309 -7.238 1.00 22.11 18 SER B O 1
ATOM 1426 N N . ASP B 1 19 ? -1.818 3.410 -7.132 1.00 10.95 19 ASP B N 1
ATOM 1427 C CA . ASP B 1 19 ? -2.114 2.299 -7.992 1.00 14.41 19 ASP B CA 1
ATOM 1428 C C . ASP B 1 19 ? -2.261 2.659 -9.491 1.00 13.42 19 ASP B C 1
ATOM 1429 O O . ASP B 1 19 ? -2.374 1.812 -10.303 1.00 14.37 19 ASP B O 1
ATOM 1434 N N . VAL B 1 20 ? -2.377 3.937 -9.774 1.00 15.53 20 VAL B N 1
ATOM 1435 C CA . VAL B 1 20 ? -2.614 4.402 -11.111 1.00 15.24 20 VAL B CA 1
ATOM 1436 C C . VAL B 1 20 ? -1.557 3.878 -12.117 1.00 15.36 20 VAL B C 1
ATOM 1437 O O . VAL B 1 20 ? -1.884 3.353 -13.118 1.00 18.77 20 VAL B O 1
ATOM 1441 N N . PRO B 1 21 ? -0.230 3.998 -11.689 1.00 17.02 21 PRO B N 1
ATOM 1442 C CA . PRO B 1 21 ? 0.752 3.350 -12.574 1.00 16.68 21 PRO B CA 1
ATOM 1443 C C . PRO B 1 21 ? 0.514 1.863 -12.915 1.00 17.01 21 PRO B C 1
ATOM 1444 O O . PRO B 1 21 ? 0.631 1.502 -14.034 1.00 17.68 21 PRO B O 1
ATOM 1448 N N . ALA B 1 22 ? 0.116 1.055 -11.953 1.00 14.11 22 ALA B N 1
ATOM 1449 C CA . ALA B 1 22 ? -0.156 -0.335 -12.217 1.00 19.13 22 ALA B CA 1
ATOM 1450 C C . ALA B 1 22 ? -1.378 -0.506 -13.106 1.00 20.55 22 ALA B C 1
ATOM 1451 O O . ALA B 1 22 ? -1.375 -1.317 -13.958 1.00 17.36 22 ALA B O 1
ATOM 1453 N N . ILE B 1 23 ? -2.399 0.313 -12.869 1.00 15.56 23 ILE B N 1
ATOM 1454 C CA . ILE B 1 23 ? -3.576 0.366 -13.698 1.00 12.69 23 ILE B CA 1
ATOM 1455 C C . ILE B 1 23 ? -3.239 0.676 -15.160 1.00 15.71 23 ILE B C 1
ATOM 1456 O O . ILE B 1 23 ? -3.625 -0.008 -16.022 1.00 18.26 23 ILE B O 1
ATOM 1461 N N . LYS B 1 24 ? -2.520 1.744 -15.362 1.00 15.38 24 LYS B N 1
ATOM 1462 C CA . LYS B 1 24 ? -2.034 2.139 -16.652 1.00 20.47 24 LYS B CA 1
ATOM 1463 C C . LYS B 1 24 ? -1.294 0.993 -17.388 1.00 24.35 24 LYS B C 1
ATOM 1464 O O . LYS B 1 24 ? -1.502 0.758 -18.518 1.00 19.88 24 LYS B O 1
ATOM 1470 N N . GLN B 1 25 ? -0.436 0.313 -16.672 1.00 20.72 25 GLN B N 1
ATOM 1471 C CA . GLN B 1 25 ? 0.276 -0.819 -17.172 1.00 19.46 25 GLN B CA 1
ATOM 1472 C C . GLN B 1 25 ? -0.654 -1.921 -17.607 1.00 21.34 25 GLN B C 1
ATOM 1473 O O . GLN B 1 25 ? -0.462 -2.496 -18.605 1.00 22.97 25 GLN B O 1
ATOM 1479 N N . LEU B 1 26 ? -1.674 -2.185 -16.834 1.00 19.16 26 LEU B N 1
ATOM 1480 C CA . LEU B 1 26 ? -2.685 -3.126 -17.206 1.00 17.07 26 LEU B CA 1
ATOM 1481 C C . LEU B 1 26 ? -3.384 -2.707 -18.493 1.00 23.62 26 LEU B C 1
ATOM 1482 O O . LEU B 1 26 ? -3.454 -3.456 -19.405 1.00 26.37 26 LEU B O 1
ATOM 1487 N N . VAL B 1 27 ? -3.889 -1.493 -18.541 1.00 24.50 27 VAL B N 1
ATOM 1488 C CA . VAL B 1 27 ? -4.530 -0.970 -19.715 1.00 25.29 27 VAL B CA 1
ATOM 1489 C C . VAL B 1 27 ? -3.617 -1.083 -20.933 1.00 28.16 27 VAL B C 1
ATOM 1490 O O . VAL B 1 27 ? -4.003 -1.540 -21.942 1.00 28.40 27 VAL B O 1
ATOM 1494 N N . ASP B 1 28 ? -2.403 -0.611 -20.791 1.00 26.56 28 ASP B N 1
ATOM 1495 C CA . ASP B 1 28 ? -1.424 -0.635 -21.860 1.00 29.46 28 ASP B CA 1
ATOM 1496 C C . ASP B 1 28 ? -1.164 -2.050 -22.386 1.00 33.56 28 ASP B C 1
ATOM 1497 O O . ASP B 1 28 ? -0.835 -2.213 -23.511 1.00 34.08 28 ASP B O 1
ATOM 1502 N N . THR B 1 29 ? -1.322 -3.054 -21.543 1.00 26.23 29 THR B N 1
ATOM 1503 C CA . THR B 1 29 ? -1.164 -4.413 -21.976 1.00 29.38 29 THR B CA 1
ATOM 1504 C C . THR B 1 29 ? -2.151 -4.779 -23.051 1.00 30.12 29 THR B C 1
ATOM 1505 O O . THR B 1 29 ? -1.829 -5.474 -23.959 1.00 32.40 29 THR B O 1
ATOM 1509 N N . TYR B 1 30 ? -3.361 -4.328 -22.911 1.00 29.44 30 TYR B N 1
ATOM 1510 C CA . TYR B 1 30 ? -4.414 -4.733 -23.786 1.00 31.53 30 TYR B CA 1
ATOM 1511 C C . TYR B 1 30 ? -4.902 -3.635 -24.723 1.00 29.38 30 TYR B C 1
ATOM 1512 O O . TYR B 1 30 ? -5.837 -3.824 -25.448 1.00 28.95 30 TYR B O 1
ATOM 1521 N N . ALA B 1 31 ? -4.256 -2.490 -24.671 1.00 25.23 31 ALA B N 1
ATOM 1522 C CA . ALA B 1 31 ? -4.738 -1.325 -25.358 1.00 30.15 31 ALA B CA 1
ATOM 1523 C C . ALA B 1 31 ? -4.502 -1.393 -26.835 1.00 35.95 31 ALA B C 1
ATOM 1524 O O . ALA B 1 31 ? -3.528 -1.898 -27.295 1.00 34.60 31 ALA B O 1
ATOM 1526 N N . GLY B 1 32 ? -5.460 -0.899 -27.561 1.00 36.89 32 GLY B N 1
ATOM 1527 C CA . GLY B 1 32 ? -5.484 -1.095 -28.981 1.00 41.68 32 GLY B CA 1
ATOM 1528 C C . GLY B 1 32 ? -6.863 -1.502 -29.375 1.00 38.78 32 GLY B C 1
ATOM 1529 O O . GLY B 1 32 ? -7.804 -0.791 -29.153 1.00 40.28 32 GLY B O 1
ATOM 1530 N N . LYS B 1 33 ? -6.958 -2.662 -29.969 1.00 35.86 33 LYS B N 1
ATOM 1531 C CA . LYS B 1 33 ? -8.237 -3.118 -30.444 1.00 40.12 33 LYS B CA 1
ATOM 1532 C C . LYS B 1 33 ? -9.054 -3.855 -29.412 1.00 32.77 33 LYS B C 1
ATOM 1533 O O . LYS B 1 33 ? -10.182 -4.051 -29.625 1.00 31.88 33 LYS B O 1
ATOM 1539 N N . ILE B 1 34 ? -8.473 -4.163 -28.265 1.00 34.21 34 ILE B N 1
ATOM 1540 C CA . ILE B 1 34 ? -9.200 -4.791 -27.165 1.00 38.43 34 ILE B CA 1
ATOM 1541 C C . ILE B 1 34 ? -9.738 -3.856 -26.108 1.00 38.37 34 ILE B C 1
ATOM 1542 O O . ILE B 1 34 ? -10.842 -3.986 -25.734 1.00 43.80 34 ILE B O 1
ATOM 1547 N N . LEU B 1 35 ? -8.925 -2.948 -25.603 1.00 35.32 35 LEU B N 1
ATOM 1548 C CA . LEU B 1 35 ? -9.337 -1.942 -24.669 1.00 27.51 35 LEU B CA 1
ATOM 1549 C C . LEU B 1 35 ? -8.992 -0.591 -25.198 1.00 29.77 35 LEU B C 1
ATOM 1550 O O . LEU B 1 35 ? -8.024 -0.421 -25.896 1.00 27.41 35 LEU B O 1
ATOM 1555 N N . LEU B 1 36 ? -9.810 0.365 -24.805 1.00 24.74 36 LEU B N 1
ATOM 1556 C CA . LEU B 1 36 ? -9.574 1.725 -25.108 1.00 29.36 36 LEU B CA 1
ATOM 1557 C C . LEU B 1 36 ? -8.387 2.245 -24.298 1.00 33.94 36 LEU B C 1
ATOM 1558 O O . LEU B 1 36 ? -8.287 2.021 -23.113 1.00 23.36 36 LEU B O 1
ATOM 1563 N N . GLU B 1 37 ? -7.503 2.932 -24.990 1.00 33.48 37 GLU B N 1
ATOM 1564 C CA . GLU B 1 37 ? -6.381 3.598 -24.388 1.00 41.91 37 GLU B CA 1
ATOM 1565 C C . GLU B 1 37 ? -6.810 4.596 -23.273 1.00 37.04 37 GLU B C 1
ATOM 1566 O O . GLU B 1 37 ? -7.856 5.210 -23.352 1.00 28.65 37 GLU B O 1
ATOM 1572 N N . LYS B 1 38 ? -5.971 4.716 -22.246 1.00 29.96 38 LYS B N 1
ATOM 1573 C CA . LYS B 1 38 ? -6.139 5.722 -21.212 1.00 28.65 38 LYS B CA 1
ATOM 1574 C C . LYS B 1 38 ? -4.826 6.396 -20.816 1.00 25.59 38 LYS B C 1
ATOM 1575 O O . LYS B 1 38 ? -3.913 5.728 -20.489 1.00 28.07 38 LYS B O 1
ATOM 1581 N N . ASN B 1 39 ? -4.763 7.712 -20.827 1.00 23.87 39 ASN B N 1
ATOM 1582 C CA . ASN B 1 39 ? -3.611 8.392 -20.292 1.00 25.74 39 ASN B CA 1
ATOM 1583 C C . ASN B 1 39 ? -3.679 8.626 -18.792 1.00 24.74 39 ASN B C 1
ATOM 1584 O O . ASN B 1 39 ? -4.687 8.471 -18.182 1.00 19.35 39 ASN B O 1
ATOM 1589 N N . LEU B 1 40 ? -2.566 9.013 -18.229 1.00 22.84 40 LEU B N 1
ATOM 1590 C CA . LEU B 1 40 ? -2.438 9.166 -16.812 1.00 20.44 40 LEU B CA 1
ATOM 1591 C C . LEU B 1 40 ? -3.414 10.146 -16.207 1.00 17.36 40 LEU B C 1
ATOM 1592 O O . LEU B 1 40 ? -3.990 9.847 -15.219 1.00 20.35 40 LEU B O 1
ATOM 1597 N N . VAL B 1 41 ? -3.612 11.284 -16.830 1.00 15.47 41 VAL B N 1
ATOM 1598 C CA . VAL B 1 41 ? -4.468 12.289 -16.247 1.00 17.94 41 VAL B CA 1
ATOM 1599 C C . VAL B 1 41 ? -5.914 11.802 -16.167 1.00 17.59 41 VAL B C 1
ATOM 1600 O O . VAL B 1 41 ? -6.574 11.976 -15.199 1.00 16.62 41 VAL B O 1
ATOM 1604 N N . THR B 1 42 ? -6.346 11.145 -17.213 1.00 14.45 42 THR B N 1
ATOM 1605 C CA . THR B 1 42 ? -7.613 10.505 -17.270 1.00 15.58 42 THR B CA 1
ATOM 1606 C C . THR B 1 42 ? -7.810 9.504 -16.129 1.00 15.71 42 THR B C 1
ATOM 1607 O O . THR B 1 42 ? -8.795 9.526 -15.503 1.00 20.11 42 THR B O 1
ATOM 1611 N N . LEU B 1 43 ? -6.834 8.658 -15.876 1.00 14.37 43 LEU B N 1
ATOM 1612 C CA . LEU B 1 43 ? -6.890 7.720 -14.794 1.00 10.95 43 LEU B CA 1
ATOM 1613 C C . LEU B 1 43 ? -6.938 8.372 -13.385 1.00 17.43 43 LEU B C 1
ATOM 1614 O O . LEU B 1 43 ? -7.763 8.005 -12.595 1.00 17.73 43 LEU B O 1
ATOM 1619 N N . TYR B 1 44 ? -6.062 9.323 -13.126 1.00 10.64 44 TYR B N 1
ATOM 1620 C CA . TYR B 1 44 ? -6.034 10.039 -11.878 1.00 11.53 44 TYR B CA 1
ATOM 1621 C C . TYR B 1 44 ? -7.407 10.641 -11.546 1.00 16.88 44 TYR B C 1
ATOM 1622 O O . TYR B 1 44 ? -7.908 10.444 -10.517 1.00 16.83 44 TYR B O 1
ATOM 1631 N N . GLU B 1 45 ? -7.984 11.346 -12.494 1.00 12.68 45 GLU B N 1
ATOM 1632 C CA . GLU B 1 45 ? -9.286 11.947 -12.337 1.00 15.72 45 GLU B CA 1
ATOM 1633 C C . GLU B 1 45 ? -10.408 10.953 -12.068 1.00 14.00 45 GLU B C 1
ATOM 1634 O O . GLU B 1 45 ? -11.290 11.240 -11.402 1.00 16.81 45 GLU B O 1
ATOM 1640 N N . ALA B 1 46 ? -10.271 9.763 -12.582 1.00 15.12 46 ALA B N 1
ATOM 1641 C CA . ALA B 1 46 ? -11.231 8.702 -12.449 1.00 16.74 46 ALA B CA 1
ATOM 1642 C C . ALA B 1 46 ? -10.951 7.726 -11.303 1.00 12.43 46 ALA B C 1
ATOM 1643 O O . ALA B 1 46 ? -11.655 6.777 -11.142 1.00 13.55 46 ALA B O 1
ATOM 1645 N N . VAL B 1 47 ? -9.911 7.993 -10.541 1.00 11.16 47 VAL B N 1
ATOM 1646 C CA . VAL B 1 47 ? -9.422 7.084 -9.566 1.00 13.31 47 VAL B CA 1
ATOM 1647 C C . VAL B 1 47 ? -10.492 6.539 -8.599 1.00 12.96 47 VAL B C 1
ATOM 1648 O O . VAL B 1 47 ? -10.495 5.413 -8.301 1.00 14.51 47 VAL B O 1
ATOM 1652 N N . GLN B 1 48 ? -11.409 7.398 -8.241 1.00 9.02 48 GLN B N 1
ATOM 1653 C CA . GLN B 1 48 ? -12.504 7.106 -7.327 1.00 11.83 48 GLN B CA 1
ATOM 1654 C C . GLN B 1 48 ? -13.603 6.179 -7.896 1.00 16.71 48 GLN B C 1
ATOM 1655 O O . GLN B 1 48 ? -14.449 5.776 -7.208 1.00 15.15 48 GLN B O 1
ATOM 1661 N N . GLU B 1 49 ? -13.512 5.897 -9.175 1.00 14.34 49 GLU B N 1
ATOM 1662 C CA . GLU B 1 49 ? -14.330 4.951 -9.878 1.00 15.90 49 GLU B CA 1
ATOM 1663 C C . GLU B 1 49 ? -13.728 3.533 -9.906 1.00 16.73 49 GLU B C 1
ATOM 1664 O O . GLU B 1 49 ? -14.404 2.608 -10.230 1.00 11.88 49 GLU B O 1
ATOM 1670 N N . PHE B 1 50 ? -12.432 3.476 -9.647 1.00 12.18 50 PHE B N 1
ATOM 1671 C CA . PHE B 1 50 ? -11.589 2.309 -9.776 1.00 13.49 50 PHE B CA 1
ATOM 1672 C C . PHE B 1 50 ? -11.392 1.468 -8.515 1.00 13.44 50 PHE B C 1
ATOM 1673 O O . PHE B 1 50 ? -11.209 1.955 -7.434 1.00 8.56 50 PHE B O 1
ATOM 1681 N N . TRP B 1 51 ? -11.427 0.185 -8.754 1.00 8.56 51 TRP B N 1
ATOM 1682 C CA . TRP B 1 51 ? -11.115 -0.819 -7.808 1.00 11.15 51 TRP B CA 1
ATOM 1683 C C . TRP B 1 51 ? -9.983 -1.676 -8.388 1.00 17.42 51 TRP B C 1
ATOM 1684 O O . TRP B 1 51 ? -9.867 -1.827 -9.575 1.00 12.99 51 TRP B O 1
ATOM 1695 N N . VAL B 1 52 ? -9.151 -2.175 -7.502 1.00 13.75 52 VAL B N 1
ATOM 1696 C CA . VAL B 1 52 ? -8.030 -3.043 -7.824 1.00 14.55 52 VAL B CA 1
ATOM 1697 C C . VAL B 1 52 ? -8.058 -4.395 -7.099 1.00 16.75 52 VAL B C 1
ATOM 1698 O O . VAL B 1 52 ? -8.548 -4.507 -5.997 1.00 14.74 52 VAL B O 1
ATOM 1702 N N . ALA B 1 53 ? -7.539 -5.399 -7.756 1.00 13.11 53 ALA B N 1
ATOM 1703 C CA . ALA B 1 53 ? -7.324 -6.678 -7.127 1.00 15.96 53 ALA B CA 1
ATOM 1704 C C . ALA B 1 53 ? -5.886 -6.921 -6.721 1.00 19.43 53 ALA B C 1
ATOM 1705 O O . ALA B 1 53 ? -4.997 -6.664 -7.451 1.00 18.25 53 ALA B O 1
ATOM 1707 N N . GLU B 1 54 ? -5.731 -7.415 -5.515 1.00 19.19 54 GLU B N 1
ATOM 1708 C CA . GLU B 1 54 ? -4.465 -7.682 -4.875 1.00 19.33 54 GLU B CA 1
ATOM 1709 C C . GLU B 1 54 ? -4.125 -9.174 -4.843 1.00 26.13 54 GLU B C 1
ATOM 1710 O O . GLU B 1 54 ? -4.987 -9.976 -4.677 1.00 28.11 54 GLU B O 1
ATOM 1716 N N . HIS B 1 55 ? -2.864 -9.521 -4.974 1.00 18.26 55 HIS B N 1
ATOM 1717 C CA . HIS B 1 55 ? -2.377 -10.860 -4.786 1.00 18.02 55 HIS B CA 1
ATOM 1718 C C . HIS B 1 55 ? -1.958 -11.055 -3.304 1.00 17.97 55 HIS B C 1
ATOM 1719 O O . HIS B 1 55 ? -0.987 -10.549 -2.853 1.00 17.78 55 HIS B O 1
ATOM 1726 N N . PRO B 1 56 ? -2.870 -11.805 -2.545 1.00 22.18 56 PRO B N 1
ATOM 1727 C CA . PRO B 1 56 ? -2.569 -11.851 -1.099 1.00 20.32 56 PRO B CA 1
ATOM 1728 C C . PRO B 1 56 ? -1.198 -12.431 -0.702 1.00 28.75 56 PRO B C 1
ATOM 1729 O O . PRO B 1 56 ? -0.556 -11.867 0.148 1.00 17.11 56 PRO B O 1
ATOM 1733 N N . ASP B 1 57 ? -0.795 -13.516 -1.348 1.00 28.48 57 ASP B N 1
ATOM 1734 C CA . ASP B 1 57 ? 0.503 -14.141 -1.124 1.00 25.69 57 ASP B CA 1
ATOM 1735 C C . ASP B 1 57 ? 1.665 -13.266 -1.537 1.00 23.37 57 ASP B C 1
ATOM 1736 O O . ASP B 1 57 ? 2.719 -13.428 -1.055 1.00 20.14 57 ASP B O 1
ATOM 1741 N N . LEU B 1 58 ? 1.421 -12.371 -2.466 1.00 15.70 58 LEU B N 1
ATOM 1742 C CA . LEU B 1 58 ? 2.420 -11.438 -2.862 1.00 16.17 58 LEU B CA 1
ATOM 1743 C C . LEU B 1 58 ? 2.236 -10.044 -2.291 1.00 15.21 58 LEU B C 1
ATOM 1744 O O . LEU B 1 58 ? 2.371 -9.101 -2.975 1.00 17.02 58 LEU B O 1
ATOM 1749 N N . TYR B 1 59 ? 1.953 -9.975 -1.010 1.00 11.81 59 TYR B N 1
ATOM 1750 C CA . TYR B 1 59 ? 1.996 -8.755 -0.218 1.00 13.82 59 TYR B CA 1
ATOM 1751 C C . TYR B 1 59 ? 1.019 -7.670 -0.733 1.00 18.03 59 TYR B C 1
ATOM 1752 O O . TYR B 1 59 ? 1.249 -6.539 -0.615 1.00 16.29 59 TYR B O 1
ATOM 1761 N N . GLY B 1 60 ? -0.071 -8.107 -1.311 1.00 16.91 60 GLY B N 1
ATOM 1762 C CA . GLY B 1 60 ? -1.069 -7.238 -1.827 1.00 21.49 60 GLY B CA 1
ATOM 1763 C C . GLY B 1 60 ? -0.757 -6.588 -3.145 1.00 23.44 60 GLY B C 1
ATOM 1764 O O . GLY B 1 60 ? -1.376 -5.683 -3.457 1.00 19.60 60 GLY B O 1
ATOM 1765 N N . LYS B 1 61 ? 0.202 -7.087 -3.888 1.00 21.00 61 LYS B N 1
ATOM 1766 C CA . LYS B 1 61 ? 0.542 -6.563 -5.199 1.00 19.75 61 LYS B CA 1
ATOM 1767 C C . LYS B 1 61 ? -0.681 -6.465 -6.135 1.00 13.00 61 LYS B C 1
ATOM 1768 O O . LYS B 1 61 ? -1.437 -7.352 -6.214 1.00 16.71 61 LYS B O 1
ATOM 1774 N N . VAL B 1 62 ? -0.823 -5.368 -6.843 1.00 21.18 62 VAL B N 1
ATOM 1775 C CA . VAL B 1 62 ? -1.974 -5.159 -7.718 1.00 16.22 62 VAL B CA 1
ATOM 1776 C C . VAL B 1 62 ? -1.861 -5.999 -8.985 1.00 14.54 62 VAL B C 1
ATOM 1777 O O . VAL B 1 62 ? -0.967 -5.866 -9.712 1.00 17.28 62 VAL B O 1
ATOM 1781 N N . VAL B 1 63 ? -2.794 -6.886 -9.186 1.00 13.12 63 VAL B N 1
ATOM 1782 C CA . VAL B 1 63 ? -2.812 -7.732 -10.360 1.00 16.79 63 VAL B CA 1
ATOM 1783 C C . VAL B 1 63 ? -4.027 -7.637 -11.286 1.00 20.06 63 VAL B C 1
ATOM 1784 O O . VAL B 1 63 ? -4.164 -8.398 -12.195 1.00 15.13 63 VAL B O 1
ATOM 1788 N N . GLY B 1 64 ? -4.874 -6.659 -11.013 1.00 16.05 64 GLY B N 1
ATOM 1789 C CA . GLY B 1 64 ? -6.066 -6.428 -11.772 1.00 14.90 64 GLY B CA 1
ATOM 1790 C C . GLY B 1 64 ? -6.814 -5.175 -11.380 1.00 18.01 64 GLY B C 1
ATOM 1791 O O . GLY B 1 64 ? -6.588 -4.648 -10.349 1.00 13.97 64 GLY B O 1
ATOM 1792 N N . CYS B 1 65 ? -7.678 -4.701 -12.266 1.00 16.32 65 CYS B N 1
ATOM 1793 C CA . CYS B 1 65 ? -8.420 -3.487 -12.062 1.00 13.49 65 CYS B CA 1
ATOM 1794 C C . CYS B 1 65 ? -9.749 -3.485 -12.777 1.00 13.34 65 CYS B C 1
ATOM 1795 O O . CYS B 1 65 ? -9.944 -4.228 -13.655 1.00 15.34 65 CYS B O 1
ATOM 1798 N N . GLY B 1 66 ? -10.610 -2.581 -12.381 1.00 13.86 66 GLY B N 1
ATOM 1799 C CA . GLY B 1 66 ? -11.889 -2.372 -12.988 1.00 11.53 66 GLY B CA 1
ATOM 1800 C C . GLY B 1 66 ? -12.544 -1.102 -12.475 1.00 16.54 66 GLY B C 1
ATOM 1801 O O . GLY B 1 66 ? -12.232 -0.667 -11.412 1.00 14.72 66 GLY B O 1
ATOM 1802 N N . ALA B 1 67 ? -13.463 -0.563 -13.227 1.00 9.70 67 ALA B N 1
ATOM 1803 C CA . ALA B 1 67 ? -14.124 0.681 -12.914 1.00 12.59 67 ALA B CA 1
ATOM 1804 C C . ALA B 1 67 ? -15.625 0.626 -13.173 1.00 10.70 67 ALA B C 1
ATOM 1805 O O . ALA B 1 67 ? -16.054 -0.043 -14.055 1.00 11.63 67 ALA B O 1
ATOM 1807 N N . LEU B 1 68 ? -16.360 1.341 -12.359 1.00 8.94 68 LEU B N 1
ATOM 1808 C CA . LEU B 1 68 ? -17.736 1.621 -12.569 1.00 7.93 68 LEU B CA 1
ATOM 1809 C C . LEU B 1 68 ? -17.975 3.131 -12.731 1.00 13.92 68 LEU B C 1
ATOM 1810 O O . LEU B 1 68 ? -17.639 3.916 -11.894 1.00 11.95 68 LEU B O 1
ATOM 1815 N N . HIS B 1 69 ? -18.576 3.470 -13.838 1.00 11.33 69 HIS B N 1
ATOM 1816 C CA . HIS B 1 69 ? -18.889 4.835 -14.158 1.00 11.93 69 HIS B CA 1
ATOM 1817 C C . HIS B 1 69 ? -20.393 5.116 -14.176 1.00 13.72 69 HIS B C 1
ATOM 1818 O O . HIS B 1 69 ? -21.111 4.460 -14.820 1.00 13.68 69 HIS B O 1
ATOM 1825 N N . VAL B 1 70 ? -20.817 6.100 -13.423 1.00 11.77 70 VAL B N 1
ATOM 1826 C CA . VAL B 1 70 ? -22.194 6.524 -13.324 1.00 11.16 70 VAL B CA 1
ATOM 1827 C C . VAL B 1 70 ? -22.610 7.498 -14.437 1.00 13.69 70 VAL B C 1
ATOM 1828 O O . VAL B 1 70 ? -22.020 8.497 -14.613 1.00 12.24 70 VAL B O 1
ATOM 1832 N N . LEU B 1 71 ? -23.646 7.157 -15.156 1.00 8.03 71 LEU B N 1
ATOM 1833 C CA . LEU B 1 71 ? -24.125 7.979 -16.229 1.00 12.43 71 LEU B CA 1
ATOM 1834 C C . LEU B 1 71 ? -25.348 8.840 -15.860 1.00 14.95 71 LEU B C 1
ATOM 1835 O O . LEU B 1 71 ? -25.461 9.937 -16.271 1.00 12.42 71 LEU B O 1
ATOM 1840 N N . TRP B 1 72 ? -26.245 8.240 -15.116 1.00 13.59 72 TRP B N 1
ATOM 1841 C CA . TRP B 1 72 ? -27.476 8.836 -14.701 1.00 17.62 72 TRP B CA 1
ATOM 1842 C C . TRP B 1 72 ? -27.908 8.149 -13.406 1.00 17.68 72 TRP B C 1
ATOM 1843 O O . TRP B 1 72 ? -27.283 7.234 -12.961 1.00 12.56 72 TRP B O 1
ATOM 1854 N N . SER B 1 73 ? -28.980 8.641 -12.822 1.00 15.92 73 SER B N 1
ATOM 1855 C CA . SER B 1 73 ? -29.457 8.134 -11.565 1.00 11.01 73 SER B CA 1
ATOM 1856 C C . SER B 1 73 ? -29.654 6.627 -11.584 1.00 16.64 73 SER B C 1
ATOM 1857 O O . SER B 1 73 ? -29.516 6.007 -10.590 1.00 15.96 73 SER B O 1
ATOM 1860 N N . ASP B 1 74 ? -30.001 6.051 -12.706 1.00 13.57 74 ASP B N 1
ATOM 1861 C CA . ASP B 1 74 ? -30.358 4.670 -12.782 1.00 18.05 74 ASP B CA 1
ATOM 1862 C C . ASP B 1 74 ? -29.397 3.761 -13.569 1.00 19.52 74 ASP B C 1
ATOM 1863 O O . ASP B 1 74 ? -29.616 2.607 -13.642 1.00 19.53 74 ASP B O 1
ATOM 1868 N N . LEU B 1 75 ? -28.360 4.330 -14.146 1.00 14.61 75 LEU B N 1
ATOM 1869 C CA . LEU B 1 75 ? -27.531 3.636 -15.085 1.00 15.39 75 LEU B CA 1
ATOM 1870 C C . LEU B 1 75 ? -26.050 3.837 -14.895 1.00 13.51 75 LEU B C 1
ATOM 1871 O O . LEU B 1 75 ? -25.594 4.960 -14.785 1.00 14.71 75 LEU B O 1
ATOM 1876 N N . GLY B 1 76 ? -25.354 2.722 -14.898 1.00 13.48 76 GLY B N 1
ATOM 1877 C CA . GLY B 1 76 ? -23.920 2.660 -14.844 1.00 10.95 76 GLY B CA 1
ATOM 1878 C C . GLY B 1 76 ? -23.310 1.887 -15.988 1.00 11.99 76 GLY B C 1
ATOM 1879 O O . GLY B 1 76 ? -23.987 1.175 -16.661 1.00 14.03 76 GLY B O 1
ATOM 1880 N N . GLU B 1 77 ? -22.026 2.053 -16.174 1.00 9.87 77 GLU B N 1
ATOM 1881 C CA . GLU B 1 77 ? -21.233 1.316 -17.123 1.00 13.69 77 GLU B CA 1
ATOM 1882 C C . GLU B 1 77 ? -19.968 0.770 -16.477 1.00 14.28 77 GLU B C 1
ATOM 1883 O O . GLU B 1 77 ? -19.273 1.456 -15.810 1.00 14.48 77 GLU B O 1
ATOM 1889 N N . ILE B 1 78 ? -19.684 -0.475 -16.747 1.00 13.59 78 ILE B N 1
ATOM 1890 C CA . ILE B 1 78 ? -18.431 -1.068 -16.3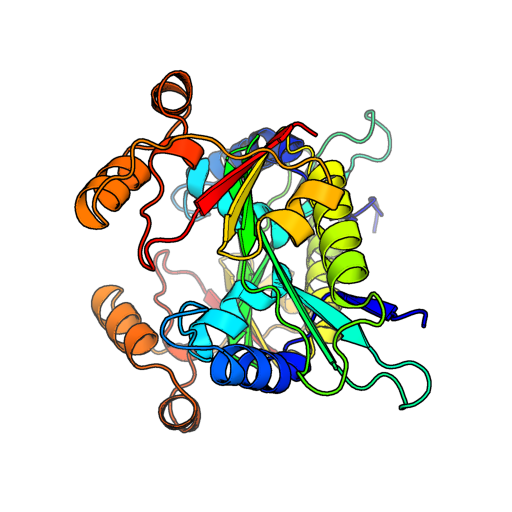18 1.00 13.45 78 ILE B CA 1
ATOM 1891 C C . ILE B 1 78 ? -17.366 -0.825 -17.374 1.00 12.52 78 ILE B C 1
ATOM 1892 O O . ILE B 1 78 ? -17.598 -1.066 -18.512 1.00 14.85 78 ILE B O 1
ATOM 1897 N N . ARG B 1 79 ? -16.213 -0.389 -16.942 1.00 10.49 79 ARG B N 1
ATOM 1898 C CA . ARG B 1 79 ? -15.123 -0.067 -17.806 1.00 14.38 79 ARG B CA 1
ATOM 1899 C C . ARG B 1 79 ? -13.764 -0.546 -17.341 1.00 16.77 79 ARG B C 1
ATOM 1900 O O . ARG B 1 79 ? -13.537 -0.690 -16.206 1.00 15.04 79 ARG B O 1
ATOM 1908 N N . THR B 1 80 ? -12.857 -0.674 -18.277 1.00 12.21 80 THR B N 1
ATOM 1909 C CA . THR B 1 80 ? -11.456 -0.918 -18.004 1.00 16.60 80 THR B CA 1
ATOM 1910 C C . THR B 1 80 ? -11.224 -2.058 -16.994 1.00 17.94 80 THR B C 1
ATOM 1911 O O . THR B 1 80 ? -10.511 -1.912 -16.066 1.00 18.23 80 THR B O 1
ATOM 1915 N N . VAL B 1 81 ? -11.865 -3.186 -17.208 1.00 13.94 81 VAL B N 1
ATOM 1916 C CA . VAL B 1 81 ? -11.592 -4.368 -16.425 1.00 14.76 81 VAL B CA 1
ATOM 1917 C C . VAL B 1 81 ? -10.434 -5.102 -17.082 1.00 19.38 81 VAL B C 1
ATOM 1918 O O . VAL B 1 81 ? -10.533 -5.457 -18.196 1.00 17.32 81 VAL B O 1
ATOM 1922 N N . ALA B 1 82 ? -9.338 -5.279 -16.372 1.00 16.03 82 ALA B N 1
ATOM 1923 C CA . ALA B 1 82 ? -8.166 -5.970 -16.887 1.00 14.91 82 ALA B CA 1
ATOM 1924 C C . ALA B 1 82 ? -7.387 -6.683 -15.821 1.00 21.59 82 ALA B C 1
ATOM 1925 O O . ALA B 1 82 ? -7.225 -6.172 -14.755 1.00 15.92 82 ALA B O 1
ATOM 1927 N N . VAL B 1 83 ? -6.947 -7.874 -16.168 1.00 16.65 83 VAL B N 1
ATOM 1928 C CA . VAL B 1 83 ? -6.176 -8.741 -15.318 1.00 17.60 83 VAL B CA 1
ATOM 1929 C C . VAL B 1 83 ? -4.801 -9.054 -15.906 1.00 21.91 83 VAL B C 1
ATOM 1930 O O . VAL B 1 83 ? -4.670 -9.246 -17.054 1.00 19.17 83 VAL B O 1
ATOM 1934 N N . ASP B 1 84 ? -3.795 -9.052 -15.068 1.00 20.00 84 ASP B N 1
ATOM 1935 C CA . ASP B 1 84 ? -2.467 -9.424 -15.458 1.00 27.34 84 ASP B CA 1
ATOM 1936 C C . ASP B 1 84 ? -2.510 -10.766 -16.206 1.00 23.06 84 ASP B C 1
ATOM 1937 O O . ASP B 1 84 ? -3.027 -11.7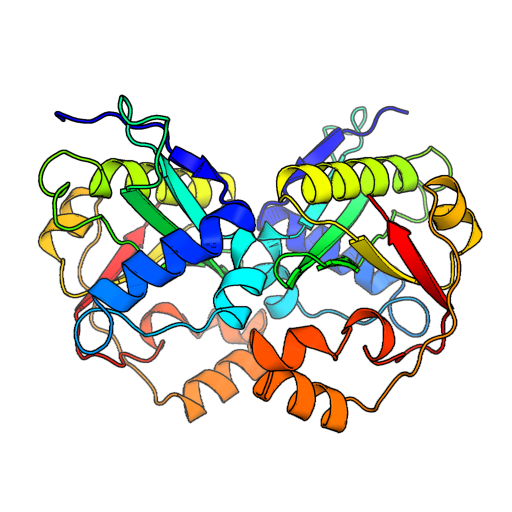34 -15.753 1.00 19.22 84 ASP B O 1
ATOM 1942 N N . PRO B 1 85 ? -1.898 -10.685 -17.463 1.00 25.25 85 PRO B N 1
ATOM 1943 C CA . PRO B 1 85 ? -2.010 -11.912 -18.253 1.00 31.28 85 PRO B CA 1
ATOM 1944 C C . PRO B 1 85 ? -1.426 -13.131 -17.590 1.00 28.85 85 PRO B C 1
ATOM 1945 O O . PRO B 1 85 ? -1.873 -14.151 -17.876 1.00 38.63 85 PRO B O 1
ATOM 1949 N N . ALA B 1 86 ? -0.472 -13.001 -16.715 1.00 30.19 86 ALA B N 1
ATOM 1950 C CA . ALA B 1 86 ? 0.044 -14.126 -15.988 1.00 31.15 86 ALA B CA 1
ATOM 1951 C C . ALA B 1 86 ? -0.855 -14.622 -14.876 1.00 30.32 86 ALA B C 1
ATOM 1952 O O . ALA B 1 86 ? -0.602 -15.640 -14.335 1.00 30.26 86 ALA B O 1
ATOM 1954 N N . MET B 1 87 ? -1.901 -13.890 -14.547 1.00 26.82 87 MET B N 1
ATOM 1955 C CA . MET B 1 87 ? -2.776 -14.231 -13.449 1.00 26.47 87 MET B CA 1
ATOM 1956 C C . MET B 1 87 ? -4.212 -14.532 -13.847 1.00 24.36 87 MET B C 1
ATOM 1957 O O . MET B 1 87 ? -5.038 -14.722 -13.028 1.00 21.29 87 MET B O 1
ATOM 1962 N N . THR B 1 88 ? -4.471 -14.581 -15.132 1.00 21.88 88 THR B N 1
ATOM 1963 C CA . THR B 1 88 ? -5.781 -14.931 -15.619 1.00 25.85 88 THR B CA 1
ATOM 1964 C C . THR B 1 88 ? -6.215 -16.340 -15.250 1.00 33.13 88 THR B C 1
ATOM 1965 O O . THR B 1 88 ? -5.411 -17.203 -15.061 1.00 31.99 88 THR B O 1
ATOM 1969 N N . GLY B 1 89 ? -7.508 -16.533 -15.148 1.00 29.24 89 GLY B N 1
ATOM 1970 C CA . GLY B 1 89 ? -8.070 -17.846 -15.014 1.00 34.65 89 GLY B CA 1
ATOM 1971 C C . GLY B 1 89 ? -8.208 -18.387 -13.634 1.00 37.02 89 GLY B C 1
ATOM 1972 O O . GLY B 1 89 ? -8.494 -19.530 -13.463 1.00 40.54 89 GLY B O 1
ATOM 1973 N N . HIS B 1 90 ? -8.004 -17.529 -12.666 1.00 29.16 90 HIS B N 1
ATOM 1974 C CA . HIS B 1 90 ? -8.039 -17.846 -11.280 1.00 29.69 90 HIS B CA 1
ATOM 1975 C C . HIS B 1 90 ? -9.174 -17.153 -10.584 1.00 30.19 90 HIS B C 1
ATOM 1976 O O . HIS B 1 90 ? -9.242 -17.199 -9.410 1.00 32.26 90 HIS B O 1
ATOM 1983 N N . GLY B 1 91 ? -10.039 -16.484 -11.314 1.00 21.73 91 GLY B N 1
ATOM 1984 C CA . GLY B 1 91 ? -11.172 -15.833 -10.724 1.00 23.17 91 GLY B CA 1
ATOM 1985 C C . GLY B 1 91 ? -11.005 -14.382 -10.346 1.00 19.42 91 GLY B C 1
ATOM 1986 O O . GLY B 1 91 ? -11.865 -13.820 -9.772 1.00 23.51 91 GLY B O 1
ATOM 1987 N N . ILE B 1 92 ? -9.882 -13.802 -10.668 1.00 18.90 92 ILE B N 1
ATOM 1988 C CA . ILE B 1 92 ? -9.627 -12.424 -10.358 1.00 18.09 92 ILE B CA 1
ATOM 1989 C C . ILE B 1 92 ? -10.609 -11.495 -11.073 1.00 21.16 92 ILE B C 1
ATOM 1990 O O . ILE B 1 92 ? -11.223 -10.692 -10.457 1.00 20.28 92 ILE B O 1
ATOM 1995 N N . GLY B 1 93 ? -10.737 -11.699 -12.373 1.00 21.75 93 GLY B N 1
ATOM 1996 C CA . GLY B 1 93 ? -11.696 -11.046 -13.214 1.00 17.28 93 GLY B CA 1
ATOM 1997 C C . GLY B 1 93 ? -13.103 -11.008 -12.670 1.00 23.03 93 GLY B C 1
ATOM 1998 O O . GLY B 1 93 ? -13.671 -9.965 -12.480 1.00 20.72 93 GLY B O 1
ATOM 1999 N N . HIS B 1 94 ? -13.626 -12.186 -12.383 1.00 19.40 94 HIS B N 1
ATOM 2000 C CA . HIS B 1 94 ? -14.929 -12.321 -11.809 1.00 17.98 94 HIS B CA 1
ATOM 2001 C C . HIS B 1 94 ? -15.071 -11.648 -10.453 1.00 15.57 94 HIS B C 1
ATOM 2002 O O . HIS B 1 94 ? -16.055 -11.104 -10.179 1.00 16.45 94 HIS B O 1
ATOM 2009 N N . ALA B 1 95 ? -14.055 -11.727 -9.633 1.00 15.88 95 ALA B N 1
ATOM 2010 C CA . ALA B 1 95 ? -14.033 -11.021 -8.370 1.00 19.10 95 ALA B CA 1
ATOM 2011 C C . ALA B 1 95 ? -14.203 -9.495 -8.511 1.00 14.00 95 ALA B C 1
ATOM 2012 O O . ALA B 1 95 ? -14.970 -8.907 -7.836 1.00 17.09 95 ALA B O 1
ATOM 2014 N N . ILE B 1 96 ? -13.455 -8.922 -9.429 1.00 16.28 96 ILE B N 1
ATOM 2015 C CA . ILE B 1 96 ? -13.551 -7.537 -9.747 1.00 10.93 96 ILE B CA 1
ATOM 2016 C C . ILE B 1 96 ? -14.993 -7.177 -10.176 1.00 13.28 96 ILE B C 1
ATOM 2017 O O . ILE B 1 96 ? -15.577 -6.307 -9.637 1.00 15.31 96 ILE B O 1
ATOM 2022 N N . VAL B 1 97 ? -15.536 -7.905 -11.128 1.00 12.47 97 VAL B N 1
ATOM 2023 C CA . VAL B 1 97 ? -16.862 -7.619 -11.614 1.00 15.28 97 VAL B CA 1
ATOM 2024 C C . VAL B 1 97 ? -17.906 -7.762 -10.499 1.00 17.95 97 VAL 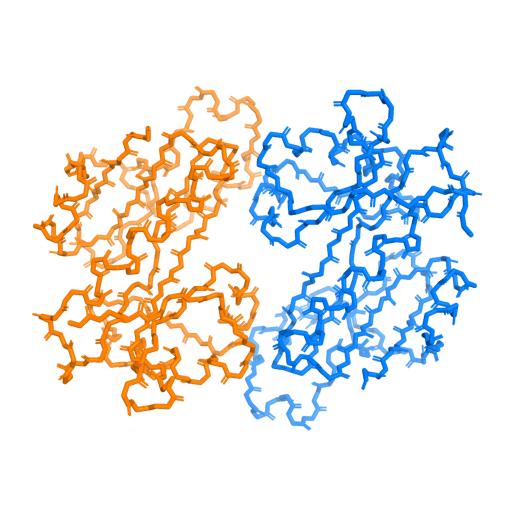B C 1
ATOM 2025 O O . VAL B 1 97 ? -18.746 -6.959 -10.391 1.00 12.69 97 VAL B O 1
ATOM 2029 N N . ASP B 1 98 ? -17.775 -8.792 -9.681 1.00 18.42 98 ASP B N 1
ATOM 2030 C CA . ASP B 1 98 ? -18.627 -8.992 -8.519 1.00 17.52 98 ASP B CA 1
ATOM 2031 C C . ASP B 1 98 ? -18.663 -7.705 -7.647 1.00 15.80 98 ASP B C 1
ATOM 2032 O O . ASP B 1 98 ? -19.692 -7.253 -7.291 1.00 15.83 98 ASP B O 1
ATOM 2037 N N . ARG B 1 99 ? -17.495 -7.171 -7.316 1.00 14.23 99 ARG B N 1
ATOM 2038 C CA . ARG B 1 99 ? -17.348 -5.946 -6.559 1.00 17.38 99 ARG B CA 1
ATOM 2039 C C . ARG B 1 99 ? -18.052 -4.742 -7.193 1.00 14.57 99 ARG B C 1
ATOM 2040 O O . ARG B 1 99 ? -18.722 -4.033 -6.538 1.00 15.37 99 ARG B O 1
ATOM 2048 N N . LEU B 1 100 ? -17.824 -4.560 -8.474 1.00 14.04 100 LEU B N 1
ATOM 2049 C CA . LEU B 1 100 ? -18.373 -3.449 -9.206 1.00 15.99 100 LEU B CA 1
ATOM 2050 C C . LEU B 1 100 ? -19.873 -3.472 -9.184 1.00 16.60 100 LEU B C 1
ATOM 2051 O O . LEU B 1 100 ? -20.480 -2.492 -9.034 1.00 16.17 100 LEU B O 1
ATOM 2056 N N . LEU B 1 101 ? -20.435 -4.641 -9.325 1.00 14.61 101 LEU B N 1
ATOM 2057 C CA . LEU B 1 101 ? -21.863 -4.809 -9.296 1.00 12.93 101 LEU B CA 1
ATOM 2058 C C . LEU B 1 101 ? -22.466 -4.510 -7.932 1.00 17.84 101 LEU B C 1
ATOM 2059 O O . LEU B 1 101 ? -23.482 -3.922 -7.845 1.00 18.90 101 LEU B O 1
ATOM 2064 N N . GLN B 1 102 ? -21.773 -4.888 -6.888 1.00 18.36 102 GLN B N 1
ATOM 2065 C CA . GLN B 1 102 ? -22.182 -4.532 -5.558 1.00 20.27 102 GLN B CA 1
ATOM 2066 C C . GLN B 1 102 ? -22.181 -3.021 -5.331 1.00 14.37 102 GLN B C 1
ATOM 2067 O O . GLN B 1 102 ? -23.071 -2.528 -4.778 1.00 16.66 102 GLN B O 1
ATOM 2073 N N . VAL B 1 103 ? -21.161 -2.354 -5.824 1.00 14.57 103 VAL B N 1
ATOM 2074 C CA . VAL B 1 103 ? -21.064 -0.924 -5.770 1.00 12.19 103 VAL B CA 1
ATOM 2075 C C . VAL B 1 103 ? -22.248 -0.270 -6.490 1.00 12.06 103 VAL B C 1
ATOM 2076 O O . VAL B 1 103 ? -22.852 0.623 -5.974 1.00 12.20 103 VAL B O 1
ATOM 2080 N N . ALA B 1 104 ? -22.542 -0.791 -7.667 1.00 11.93 104 ALA B N 1
ATOM 2081 C CA . ALA B 1 104 ? -23.680 -0.376 -8.453 1.00 8.81 104 ALA B CA 1
ATOM 2082 C C . ALA B 1 104 ? -24.963 -0.462 -7.651 1.00 10.67 104 ALA B C 1
ATOM 2083 O O . ALA B 1 104 ? -25.689 0.468 -7.559 1.00 15.76 104 ALA B O 1
ATOM 2085 N N . ARG B 1 105 ? -25.158 -1.587 -7.013 1.00 14.17 105 ARG B N 1
ATOM 2086 C CA . ARG B 1 105 ? -26.254 -1.768 -6.069 1.00 21.48 105 ARG B CA 1
ATOM 2087 C C . ARG B 1 105 ? -26.225 -0.750 -4.891 1.00 18.18 105 ARG B C 1
ATOM 2088 O O . ARG B 1 105 ? -27.197 -0.145 -4.573 1.00 17.17 105 ARG B O 1
ATOM 2096 N N . ASP B 1 106 ? -25.072 -0.576 -4.298 1.00 14.45 106 ASP B N 1
ATOM 2097 C CA . ASP B 1 106 ? -24.960 0.353 -3.168 1.00 13.11 106 ASP B CA 1
ATOM 2098 C C . ASP B 1 106 ? -25.327 1.771 -3.631 1.00 18.67 106 ASP B C 1
ATOM 2099 O O . ASP B 1 106 ? -25.953 2.542 -2.897 1.00 15.12 106 ASP B O 1
ATOM 2104 N N . LEU B 1 107 ? -24.953 2.096 -4.865 1.00 11.86 107 LEU B N 1
ATOM 2105 C CA . LEU B 1 107 ? -25.199 3.447 -5.409 1.00 12.97 107 LEU B CA 1
ATOM 2106 C C . LEU B 1 107 ? -26.672 3.654 -5.767 1.00 16.67 107 LEU B C 1
ATOM 2107 O O . LEU B 1 107 ? -27.087 4.770 -6.070 1.00 16.96 107 LEU B O 1
ATOM 2112 N N . GLN B 1 108 ? -27.452 2.596 -5.754 1.00 14.72 108 GLN B N 1
ATOM 2113 C CA . GLN B 1 108 ? -28.847 2.621 -6.091 1.00 18.67 108 GLN B CA 1
ATOM 2114 C C . GLN B 1 108 ? -29.073 2.765 -7.598 1.00 18.57 108 GLN B C 1
ATOM 2115 O O . GLN B 1 108 ? -30.004 3.352 -7.997 1.00 19.18 108 GLN B O 1
ATOM 2121 N N . LEU B 1 109 ? -28.172 2.248 -8.393 1.00 13.64 109 LEU B N 1
ATOM 2122 C CA . LEU B 1 109 ? -28.367 2.071 -9.794 1.00 15.59 109 LEU B CA 1
ATOM 2123 C C . LEU B 1 109 ? -29.394 0.936 -10.075 1.00 20.30 109 LEU B C 1
ATOM 2124 O O . LEU B 1 109 ? -29.557 0.067 -9.288 1.00 23.40 109 LEU B O 1
ATOM 2129 N N . GLN B 1 110 ? -30.063 0.993 -11.202 1.00 15.70 110 GLN B N 1
ATOM 2130 C CA . GLN B 1 110 ? -30.969 -0.062 -11.625 1.00 21.58 110 GLN B CA 1
ATOM 2131 C C . GLN B 1 110 ? -30.437 -0.982 -12.745 1.00 25.73 110 GLN B C 1
ATOM 2132 O O . GLN B 1 110 ? -30.825 -2.101 -12.809 1.00 25.52 110 GLN B O 1
ATOM 2138 N N . ARG B 1 111 ? -29.570 -0.475 -13.606 1.00 14.72 111 ARG B N 1
ATOM 2139 C CA . ARG B 1 111 ? -29.001 -1.209 -14.718 1.00 16.87 111 ARG B CA 1
ATOM 2140 C C . ARG B 1 111 ? -27.526 -0.883 -14.911 1.00 17.37 111 ARG B C 1
ATOM 2141 O O . ARG B 1 111 ? -27.086 0.184 -14.613 1.00 15.09 111 ARG B O 1
ATOM 2149 N N . VAL B 1 112 ? -26.801 -1.829 -15.453 1.00 12.86 112 VAL B N 1
ATOM 2150 C CA . VAL B 1 112 ? -25.427 -1.642 -15.823 1.00 10.12 112 VAL B CA 1
ATOM 2151 C C . VAL B 1 112 ? -25.219 -2.171 -17.239 1.00 14.70 112 VAL B C 1
ATOM 2152 O O . VAL B 1 112 ? -25.704 -3.215 -17.561 1.00 14.87 112 VAL B O 1
ATOM 2156 N N . PHE B 1 113 ? -24.486 -1.438 -18.043 1.00 13.56 113 PHE B N 1
ATOM 2157 C CA . PHE B 1 113 ? -24.080 -1.938 -19.322 1.00 13.63 113 PHE B CA 1
ATOM 2158 C C . PHE B 1 113 ? -22.568 -1.975 -19.506 1.00 15.20 113 PHE B C 1
ATOM 2159 O O . PHE B 1 113 ? -21.844 -1.354 -18.802 1.00 13.10 113 PHE B O 1
ATOM 2167 N N . VAL B 1 114 ? -22.161 -2.692 -20.521 1.00 10.31 114 VAL B N 1
ATOM 2168 C CA . VAL B 1 114 ? -20.792 -2.838 -20.872 1.00 12.00 114 VAL B CA 1
ATOM 2169 C C . VAL B 1 114 ? -20.612 -3.056 -22.366 1.00 18.36 114 VAL B C 1
ATOM 2170 O O . VAL B 1 114 ? -21.471 -3.598 -23.010 1.00 15.85 114 VAL B O 1
ATOM 2174 N N . LEU B 1 115 ? -19.500 -2.617 -22.897 1.00 12.92 115 LEU B N 1
ATOM 2175 C CA . LEU B 1 115 ? -19.072 -2.939 -24.233 1.00 18.97 115 LEU B CA 1
ATOM 2176 C C . LEU B 1 115 ? -17.817 -3.812 -24.150 1.00 23.86 115 LEU B C 1
ATOM 2177 O O . LEU B 1 115 ? -16.847 -3.403 -23.582 1.00 17.58 115 LEU B O 1
ATOM 2182 N N . THR B 1 116 ? -17.894 -5.002 -24.707 1.00 13.71 116 THR B N 1
ATOM 2183 C CA . THR B 1 116 ? -16.924 -6.054 -24.485 1.00 19.34 116 THR B CA 1
ATOM 2184 C C . THR B 1 116 ? -16.903 -7.110 -25.605 1.00 19.67 116 THR B C 1
ATOM 2185 O O . THR B 1 116 ? -17.873 -7.330 -26.243 1.00 17.93 116 THR B O 1
ATOM 2189 N N . PHE B 1 117 ? -15.767 -7.734 -25.771 1.00 15.49 117 PHE B N 1
ATOM 2190 C CA . PHE B 1 117 ? -15.620 -8.936 -26.549 1.00 21.92 117 PHE B CA 1
ATOM 2191 C C . PHE B 1 117 ? -15.774 -10.166 -25.647 1.00 23.59 117 PHE B C 1
ATOM 2192 O O . PHE B 1 117 ? -15.938 -11.229 -26.111 1.00 24.53 117 PHE B O 1
ATOM 2200 N N . GLU B 1 118 ? -15.724 -9.965 -24.349 1.00 20.06 118 GLU B N 1
ATOM 2201 C CA . GLU B 1 118 ? -15.790 -11.061 -23.385 1.00 23.53 118 GLU B CA 1
ATOM 2202 C C . GLU B 1 118 ? -17.194 -11.373 -22.960 1.00 22.39 118 GLU B C 1
ATOM 2203 O O . GLU B 1 118 ? -17.546 -11.260 -21.851 1.00 20.86 118 GLU B O 1
ATOM 2209 N N . THR B 1 119 ? -17.990 -11.794 -23.909 1.00 23.42 119 THR B N 1
ATOM 2210 C CA . THR B 1 119 ? -19.399 -11.910 -23.708 1.00 20.17 119 THR B CA 1
ATOM 2211 C C . THR B 1 119 ? -1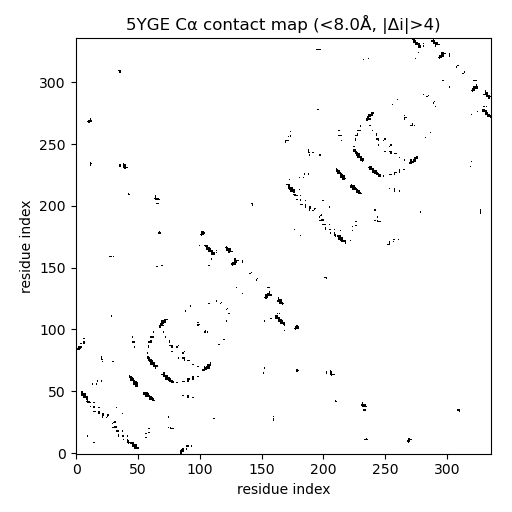9.722 -13.067 -22.771 1.00 23.34 119 THR B C 1
ATOM 2212 O O . THR B 1 119 ? -20.564 -12.957 -21.995 1.00 24.45 119 THR B O 1
ATOM 2216 N N . GLU B 1 120 ? -19.002 -14.160 -22.858 1.00 21.96 120 GLU B N 1
ATOM 2217 C CA . GLU B 1 120 ? -19.184 -15.302 -21.971 1.00 24.60 120 GLU B CA 1
ATOM 2218 C C . GLU B 1 120 ? -18.868 -14.986 -20.516 1.00 16.91 120 GLU B C 1
ATOM 2219 O O . GLU B 1 120 ? -19.612 -15.284 -19.643 1.00 23.03 120 GLU B O 1
ATOM 2225 N N . PHE B 1 121 ? -17.750 -14.335 -20.324 1.00 21.16 121 PHE B N 1
ATOM 2226 C CA . PHE B 1 121 ? -17.311 -13.831 -19.057 1.00 20.10 121 PHE B CA 1
ATOM 2227 C C . PHE B 1 121 ? -18.416 -13.012 -18.389 1.00 20.17 121 PHE B C 1
ATOM 2228 O O . PHE B 1 121 ? -18.828 -13.314 -17.333 1.00 19.77 121 PHE B O 1
ATOM 2236 N N . PHE B 1 122 ? -18.929 -12.003 -19.065 1.00 21.43 122 PHE B N 1
ATOM 2237 C CA . PHE B 1 122 ? -19.976 -11.179 -18.523 1.00 17.48 122 PHE B CA 1
ATOM 2238 C C . PHE B 1 122 ? -21.309 -11.903 -18.375 1.00 19.27 122 PHE B C 1
ATOM 2239 O O . PHE B 1 122 ? -22.030 -11.641 -17.498 1.00 19.74 122 PHE B O 1
ATOM 2247 N N . ALA B 1 123 ? -21.581 -12.847 -19.249 1.00 18.20 123 ALA B N 1
ATOM 2248 C CA . ALA B 1 123 ? -22.804 -13.607 -19.181 1.00 22.15 123 ALA B CA 1
ATOM 2249 C C . ALA B 1 123 ? -22.894 -14.382 -17.886 1.00 23.65 123 ALA B C 1
ATOM 2250 O O . ALA B 1 123 ? -23.939 -14.557 -17.422 1.00 29.10 123 ALA B O 1
ATOM 2252 N N . ARG B 1 124 ? -21.784 -14.771 -17.299 1.00 23.79 124 ARG B N 1
ATOM 2253 C CA . ARG B 1 124 ? -21.811 -15.425 -16.000 1.00 28.93 124 ARG B CA 1
ATOM 2254 C C . ARG B 1 124 ? -22.438 -14.579 -14.912 1.00 28.31 124 ARG B C 1
ATOM 2255 O O . ARG B 1 124 ? -22.955 -15.097 -13.990 1.00 21.37 124 ARG B O 1
ATOM 2263 N N . HIS B 1 125 ? -22.396 -13.269 -15.073 1.00 22.18 125 HIS B N 1
ATOM 2264 C CA . HIS B 1 125 ? -22.925 -12.320 -14.131 1.00 20.14 125 HIS B CA 1
ATOM 2265 C C . HIS B 1 125 ? -24.360 -11.930 -14.392 1.00 24.56 125 HIS B C 1
ATOM 2266 O O . HIS B 1 125 ? -24.921 -11.158 -13.693 1.00 25.19 125 HIS B O 1
ATOM 2273 N N . GLY B 1 126 ? -24.942 -12.503 -15.423 1.00 28.08 126 GLY B N 1
ATOM 2274 C CA . GLY B 1 126 ? -26.295 -12.222 -15.791 1.00 23.28 126 GLY B CA 1
ATOM 2275 C C . GLY B 1 126 ? -26.462 -11.218 -16.896 1.00 22.38 126 GLY B C 1
ATOM 2276 O O . GLY B 1 126 ? -27.538 -10.922 -17.218 1.00 24.42 126 GLY B O 1
ATOM 2277 N N . PHE B 1 127 ? -25.381 -10.700 -17.456 1.00 23.03 127 PHE B N 1
ATOM 2278 C CA . PHE B 1 127 ? -25.463 -9.808 -18.571 1.00 20.97 127 PHE B CA 1
ATOM 2279 C C . PHE B 1 127 ? -26.001 -10.526 -19.793 1.00 27.03 127 PHE B C 1
ATOM 2280 O O . PHE B 1 127 ? -25.611 -11.610 -20.092 1.00 20.81 127 PHE B O 1
ATOM 2288 N N . THR B 1 128 ? -26.869 -9.860 -20.501 1.00 24.73 128 THR B N 1
ATOM 2289 C CA . THR B 1 128 ? -27.333 -10.357 -21.759 1.00 27.56 128 THR B CA 1
ATOM 2290 C C . THR B 1 128 ? -27.035 -9.386 -22.904 1.00 25.31 128 THR B C 1
ATOM 2291 O O . THR B 1 128 ? -27.126 -8.209 -22.765 1.00 19.96 128 THR B O 1
ATOM 2295 N N . GLU B 1 129 ? -26.633 -9.935 -24.031 1.00 26.28 129 GLU B N 1
ATOM 2296 C CA . GLU B 1 129 ? -26.346 -9.162 -25.202 1.00 28.64 129 GLU B CA 1
ATOM 2297 C C . GLU B 1 129 ? -27.593 -8.454 -25.706 1.00 27.72 129 GLU B C 1
ATOM 2298 O O . GLU B 1 129 ? -28.641 -9.003 -25.676 1.00 26.42 129 GLU B O 1
ATOM 2304 N N . ILE B 1 130 ? -27.437 -7.200 -26.060 1.00 20.45 130 ILE B N 1
ATOM 2305 C CA . ILE B 1 130 ? -28.495 -6.390 -26.617 1.00 22.53 130 ILE B CA 1
ATOM 2306 C C . ILE B 1 130 ? -28.050 -5.778 -27.897 1.00 23.96 130 ILE B C 1
ATOM 2307 O O . ILE B 1 130 ? -26.895 -5.648 -28.127 1.00 26.81 130 ILE B O 1
ATOM 2312 N N . GLU B 1 131 ? -28.990 -5.405 -28.730 1.00 22.31 131 GLU B N 1
ATOM 2313 C CA . GLU B 1 131 ? -28.692 -4.776 -29.979 1.00 29.22 131 GLU B CA 1
ATOM 2314 C C . GLU B 1 131 ? -28.813 -3.283 -29.834 1.00 28.28 131 GLU B C 1
ATOM 2315 O O . GLU B 1 131 ? -29.880 -2.778 -29.699 1.00 24.77 131 GLU B O 1
ATOM 2321 N N . GLY B 1 132 ? -27.709 -2.581 -29.894 1.00 27.50 132 GLY B N 1
ATOM 2322 C CA . GLY B 1 132 ? -27.714 -1.161 -29.679 1.00 29.20 132 GLY B CA 1
ATOM 2323 C C . GLY B 1 132 ? -28.172 -0.313 -30.844 1.00 28.80 132 GLY B C 1
ATOM 2324 O O . GLY B 1 132 ? -28.400 -0.801 -31.879 1.00 19.34 132 GLY B O 1
ATOM 2325 N N . THR B 1 133 ? -28.236 0.990 -30.625 1.00 18.05 133 THR B N 1
ATOM 2326 C CA . THR B 1 133 ? -28.418 1.944 -31.686 1.00 19.73 133 THR B CA 1
ATOM 2327 C C . THR B 1 133 ? -27.313 2.962 -31.593 1.00 19.50 133 THR B C 1
ATOM 2328 O O . THR B 1 133 ? -27.541 4.073 -31.290 1.00 20.15 133 THR B O 1
ATOM 2332 N N . PRO B 1 134 ? -26.029 2.432 -31.789 1.00 19.37 134 PRO B N 1
ATOM 2333 C CA . PRO B 1 134 ? -24.949 3.364 -31.442 1.00 16.16 134 PRO B CA 1
ATOM 2334 C C . PRO B 1 134 ? -24.882 4.606 -32.313 1.00 21.01 134 PRO B C 1
ATOM 2335 O O . PRO B 1 134 ? -25.217 4.530 -33.450 1.00 20.91 134 PRO B O 1
ATOM 2339 N N . VAL B 1 135 ? -24.421 5.719 -31.781 1.00 18.36 135 VAL B N 1
ATOM 2340 C CA . VAL B 1 135 ? -24.273 6.916 -32.593 1.00 21.33 135 VAL B CA 1
ATOM 2341 C C . VAL B 1 135 ? -22.797 7.308 -32.661 1.00 25.96 135 VAL B C 1
ATOM 2342 O O . VAL B 1 135 ? -21.937 6.675 -32.042 1.00 21.97 135 VAL B O 1
ATOM 2346 N N . THR B 1 136 ? -22.495 8.352 -33.374 1.00 23.01 136 THR B N 1
ATOM 2347 C CA . THR B 1 136 ? -21.156 8.852 -33.400 1.00 26.71 136 THR B CA 1
ATOM 2348 C C . THR B 1 136 ? -20.833 9.580 -32.123 1.00 26.01 136 THR B C 1
ATOM 2349 O O . THR B 1 136 ? -21.690 9.893 -31.355 1.00 22.35 136 THR B O 1
ATOM 2353 N N . ALA B 1 137 ? -19.563 9.834 -31.928 1.00 23.99 137 ALA B N 1
ATOM 2354 C CA . ALA B 1 137 ? -19.102 10.592 -30.809 1.00 28.36 137 ALA B CA 1
ATOM 2355 C C . ALA B 1 137 ? -19.704 11.985 -30.800 1.00 27.87 137 ALA B C 1
ATOM 2356 O O . ALA B 1 137 ? -20.070 12.475 -29.804 1.00 28.06 137 ALA B O 1
ATOM 2358 N N . GLU B 1 138 ? -19.783 12.602 -31.949 1.00 31.94 138 GLU B N 1
ATOM 2359 C CA . GLU B 1 138 ? -20.367 13.916 -32.074 1.00 39.76 138 GLU B CA 1
ATOM 2360 C C . GLU B 1 138 ? -21.846 13.925 -31.662 1.00 32.88 138 GLU B C 1
ATOM 2361 O O . GLU B 1 138 ? -22.250 14.728 -30.892 1.00 27.55 138 GLU B O 1
ATOM 2367 N N . VAL B 1 139 ? -22.622 13.005 -32.189 1.00 26.67 139 VAL B N 1
ATOM 2368 C CA . VAL B 1 139 ? -24.001 12.885 -31.803 1.00 28.51 139 VAL B CA 1
ATOM 2369 C C . VAL B 1 139 ? -24.111 12.624 -30.316 1.00 26.68 139 VAL B C 1
ATOM 2370 O O . VAL B 1 139 ? -24.928 13.201 -29.668 1.00 22.68 139 VAL B O 1
ATOM 2374 N N . PHE B 1 140 ? -23.262 11.746 -29.812 1.00 20.18 140 PHE B N 1
ATOM 2375 C CA . PHE B 1 140 ? -23.279 11.418 -28.417 1.00 18.77 140 PHE B CA 1
ATOM 2376 C C . PHE B 1 140 ? -23.053 12.660 -27.549 1.00 23.59 140 PHE B C 1
ATOM 2377 O O . PHE B 1 140 ? -23.687 12.819 -26.573 1.00 20.36 140 PHE B O 1
ATOM 2385 N N . ASP B 1 141 ? -22.158 13.531 -27.982 1.00 23.79 141 ASP B N 1
ATOM 2386 C CA . ASP B 1 141 ? -21.833 14.745 -27.266 1.00 30.11 141 ASP B CA 1
ATOM 2387 C C . ASP B 1 141 ? -23.015 15.710 -27.263 1.00 25.54 141 ASP B C 1
ATOM 2388 O O . ASP B 1 141 ? -23.287 16.301 -26.292 1.00 27.36 141 ASP B O 1
ATOM 2393 N N . GLU B 1 142 ? -23.725 15.786 -28.367 1.00 26.93 142 GLU B N 1
ATOM 2394 C CA . GLU B 1 142 ? -24.959 16.535 -28.463 1.00 30.66 142 GLU B CA 1
ATOM 2395 C C . GLU B 1 142 ? -25.975 16.026 -27.443 1.00 25.31 142 GLU B C 1
ATOM 2396 O O . GLU B 1 142 ? -26.526 16.781 -26.703 1.00 26.37 142 GLU B O 1
ATOM 2402 N N . MET B 1 143 ? -26.168 14.719 -27.406 1.00 20.48 143 MET B N 1
ATOM 2403 C CA . MET B 1 143 ? -27.070 14.079 -26.497 1.00 17.05 143 MET B CA 1
ATOM 2404 C C . MET B 1 143 ? -26.728 14.375 -25.056 1.00 25.87 143 MET B C 1
ATOM 2405 O O . MET B 1 143 ? -27.577 14.702 -24.266 1.00 22.08 143 MET B O 1
ATOM 2410 N N . CYS B 1 144 ? -25.457 14.200 -24.742 1.00 21.16 144 CYS B N 1
ATOM 2411 C CA . CYS B 1 144 ? -25.017 14.450 -23.370 1.00 22.75 144 CYS B CA 1
ATOM 2412 C C . CYS B 1 144 ? -25.209 15.919 -22.960 1.00 20.17 144 CYS B C 1
ATOM 2413 O O . CYS B 1 144 ? -25.650 16.203 -21.848 1.00 21.36 144 CYS B O 1
ATOM 2416 N N . ARG B 1 145 ? -24.920 16.838 -23.836 1.00 26.35 145 ARG B N 1
ATOM 2417 C CA . ARG B 1 145 ? -25.148 18.247 -23.574 1.00 29.63 145 ARG B CA 1
ATOM 2418 C C . ARG B 1 145 ? -26.619 18.600 -23.270 1.00 29.69 145 ARG B C 1
ATOM 2419 O O . ARG B 1 145 ? -26.874 19.509 -22.574 1.00 25.17 145 ARG B O 1
ATOM 2427 N N . SER B 1 146 ? -27.547 17.841 -23.801 1.00 18.93 146 SER B N 1
ATOM 2428 C CA . SER B 1 146 ? -28.930 18.106 -23.621 1.00 22.07 146 SER B CA 1
ATOM 2429 C C . SER B 1 146 ? -29.514 17.330 -22.480 1.00 24.48 146 SER B C 1
ATOM 2430 O O . SER B 1 146 ? -30.631 17.517 -22.119 1.00 19.01 146 SER B O 1
ATOM 2433 N N . TYR B 1 147 ? -28.726 16.427 -21.940 1.00 20.72 147 TYR B N 1
ATOM 2434 C CA . TYR B 1 147 ? -29.231 15.452 -21.010 1.00 15.72 147 TYR B CA 1
ATOM 2435 C C . TYR B 1 147 ? -29.751 16.045 -19.715 1.00 24.65 147 TYR B C 1
ATOM 2436 O O . TYR B 1 147 ? -29.045 16.705 -19.013 1.00 28.47 147 TYR B O 1
ATOM 2445 N N . ASP B 1 148 ? -31.012 15.791 -19.468 1.00 18.24 148 ASP B N 1
ATOM 2446 C CA . ASP B 1 148 ? -31.694 16.148 -18.272 1.00 17.67 148 ASP B CA 1
ATOM 2447 C C . ASP B 1 148 ? -32.870 15.215 -18.015 1.00 17.05 148 ASP B C 1
ATOM 2448 O O . ASP B 1 148 ? -33.042 14.281 -18.693 1.00 18.34 148 ASP B O 1
ATOM 2453 N N . ILE B 1 149 ? -33.659 15.529 -17.010 1.00 19.74 149 ILE B N 1
ATOM 2454 C CA . ILE B 1 149 ? -34.802 14.727 -16.603 1.00 22.83 149 ILE B CA 1
ATOM 2455 C C . ILE B 1 149 ? -35.754 14.422 -17.763 1.00 26.82 149 ILE B C 1
ATOM 2456 O O . ILE B 1 149 ? -36.156 13.324 -17.960 1.00 23.22 149 ILE B O 1
ATOM 2461 N N . GLY B 1 150 ? -36.091 15.441 -18.527 1.00 26.90 150 GLY B N 1
ATOM 2462 C CA . GLY B 1 150 ? -36.933 15.291 -19.691 1.00 25.47 150 GLY B CA 1
ATOM 2463 C C . GLY B 1 150 ? -36.385 14.379 -20.748 1.00 19.19 150 GLY B C 1
ATOM 2464 O O . GLY B 1 150 ? -37.001 13.457 -21.122 1.00 18.47 150 GLY B O 1
ATOM 2465 N N . VAL B 1 151 ? -35.193 14.661 -21.193 1.00 16.45 151 VAL B N 1
ATOM 2466 C CA . VAL B 1 151 ? -34.533 13.835 -22.183 1.00 21.86 151 VAL B CA 1
ATOM 2467 C C . VAL B 1 151 ? -34.342 12.402 -21.684 1.00 22.16 151 VAL B C 1
ATOM 2468 O O . VAL B 1 151 ? -34.515 11.494 -22.402 1.00 25.51 151 VAL B O 1
ATOM 2472 N N . ALA B 1 152 ? -34.073 12.244 -20.415 1.00 25.93 152 ALA B N 1
ATOM 2473 C CA . ALA B 1 152 ? -33.825 10.950 -19.825 1.00 26.85 152 ALA B CA 1
ATOM 2474 C C . ALA B 1 152 ? -35.051 10.100 -19.912 1.00 29.40 152 ALA B C 1
ATOM 2475 O O . ALA B 1 152 ? -34.968 8.950 -19.823 1.00 25.58 152 ALA B O 1
ATOM 2477 N N . GLU B 1 153 ? -36.196 10.718 -20.115 1.00 32.06 153 GLU B N 1
ATOM 2478 C CA . GLU B 1 153 ? -37.442 10.000 -20.242 1.00 34.14 153 GLU B CA 1
ATOM 2479 C C . GLU B 1 153 ? -37.491 9.157 -21.474 1.00 31.54 153 GLU B C 1
ATOM 2480 O O . GLU B 1 153 ? -38.131 8.168 -21.463 1.00 35.85 153 GLU B O 1
ATOM 2486 N N . PHE B 1 154 ? -36.844 9.585 -22.531 1.00 17.95 154 PHE B N 1
ATOM 2487 C CA . PHE B 1 154 ? -36.906 8.879 -23.768 1.00 25.06 154 PHE B CA 1
ATOM 2488 C C . PHE B 1 154 ? -35.583 8.393 -24.352 1.00 30.49 154 PHE B C 1
ATOM 2489 O O . PHE B 1 154 ? -35.569 7.662 -25.281 1.00 32.13 154 PHE B O 1
ATOM 2497 N N . LEU B 1 155 ? -34.485 8.834 -23.790 1.00 23.22 155 LEU B N 1
ATOM 2498 C CA . LEU B 1 155 ? -33.198 8.510 -24.295 1.00 19.94 155 LEU B CA 1
ATOM 2499 C C . LEU B 1 155 ? -32.444 7.674 -23.279 1.00 21.40 155 LEU B C 1
ATOM 2500 O O . LEU B 1 155 ? -32.173 8.103 -22.216 1.00 18.13 155 LEU B O 1
ATOM 2505 N N . ASP B 1 156 ? -32.197 6.449 -23.674 1.00 20.20 156 ASP B N 1
ATOM 2506 C CA . ASP B 1 156 ? -31.429 5.472 -22.920 1.00 22.27 156 ASP B CA 1
ATOM 2507 C C . ASP B 1 156 ? -29.992 5.438 -23.412 1.00 18.35 156 ASP B C 1
ATOM 2508 O O . ASP B 1 156 ? -29.696 4.923 -24.423 1.00 15.76 156 ASP B O 1
ATOM 2513 N N . LEU B 1 157 ? -29.132 6.051 -22.653 1.00 15.25 157 LEU B N 1
ATOM 2514 C CA . LEU B 1 157 ? -27.740 6.168 -22.992 1.00 15.51 157 LEU B CA 1
ATOM 2515 C C . LEU B 1 157 ? -27.041 4.822 -23.255 1.00 10.13 157 LEU B C 1
ATOM 2516 O O . LEU B 1 157 ? -26.171 4.757 -24.026 1.00 16.86 157 LEU B O 1
ATOM 2521 N N . SER B 1 158 ? -27.501 3.783 -22.609 1.00 9.78 158 SER B N 1
ATOM 2522 C CA . SER B 1 158 ? -26.944 2.461 -22.827 1.00 20.77 158 SER B CA 1
ATOM 2523 C C . SER B 1 158 ? -27.085 1.976 -24.267 1.00 20.94 158 SER B C 1
ATOM 2524 O O . SER B 1 158 ? -26.298 1.224 -24.698 1.00 24.27 158 SER B O 1
ATOM 2527 N N . TYR B 1 159 ? -28.105 2.426 -24.964 1.00 18.59 159 TYR B N 1
ATOM 2528 C CA . TYR B 1 159 ? -28.361 2.026 -26.319 1.00 18.31 159 TYR B CA 1
ATOM 2529 C C . TYR B 1 159 ? -27.557 2.819 -27.331 1.00 18.70 159 TYR B C 1
ATOM 2530 O O . TYR B 1 159 ? -27.152 2.295 -28.317 1.00 21.67 159 TYR B O 1
ATOM 2539 N N . VAL B 1 160 ? -27.287 4.066 -27.038 1.00 14.07 160 VAL B N 1
ATOM 2540 C CA . VAL B 1 160 ? -26.640 4.968 -27.968 1.00 13.57 160 VAL B CA 1
ATOM 2541 C C . VAL B 1 160 ? -25.126 5.192 -27.772 1.00 17.17 160 VAL B C 1
ATOM 2542 O O . VAL B 1 160 ? -24.479 5.696 -28.623 1.00 22.23 160 VAL B O 1
ATOM 2546 N N . LYS B 1 161 ? -24.592 4.813 -26.635 1.00 16.66 161 LYS B N 1
ATOM 2547 C CA . LYS B 1 161 ? -23.189 4.983 -26.361 1.00 16.84 161 LYS B CA 1
ATOM 2548 C C . LYS B 1 161 ? -22.354 4.407 -27.497 1.00 16.33 161 LYS B C 1
ATOM 2549 O O . LYS B 1 161 ? -22.499 3.291 -27.869 1.00 19.81 161 LYS B O 1
ATOM 2555 N N . PRO B 1 162 ? -21.473 5.325 -28.077 1.00 12.74 162 PRO B N 1
ATOM 2556 C CA . PRO B 1 162 ? -20.694 4.795 -29.203 1.00 13.07 162 PRO B CA 1
ATOM 2557 C C . PRO B 1 162 ? -19.937 3.478 -29.013 1.00 22.18 162 PRO B C 1
ATOM 2558 O O . PRO B 1 162 ? -19.464 3.203 -27.979 1.00 15.62 162 PRO B O 1
ATOM 2562 N N . ASN B 1 163 ? -19.882 2.702 -30.077 1.00 21.77 163 ASN B N 1
ATOM 2563 C CA . ASN B 1 163 ? -19.153 1.457 -30.110 1.00 25.68 163 ASN B CA 1
ATOM 2564 C C . ASN B 1 163 ? -17.875 1.672 -30.908 1.00 26.43 163 ASN B C 1
ATOM 2565 O O . ASN B 1 163 ? -17.848 1.554 -32.091 1.00 22.59 163 ASN B O 1
ATOM 2570 N N . ILE B 1 164 ? -16.825 2.010 -30.204 1.00 23.40 164 ILE B N 1
ATOM 2571 C CA . ILE B 1 164 ? -15.578 2.371 -30.828 1.00 28.76 164 ILE B CA 1
ATOM 2572 C C . ILE B 1 164 ? -14.787 1.172 -31.364 1.00 24.43 164 ILE B C 1
ATOM 2573 O O . ILE B 1 164 ? -14.297 1.247 -32.412 1.00 30.40 164 ILE B O 1
ATOM 2578 N N . LEU B 1 165 ? -14.709 0.094 -30.625 1.00 19.45 165 LEU B N 1
ATOM 2579 C CA . LEU B 1 165 ? -13.865 -1.023 -30.960 1.00 21.39 165 LEU B CA 1
ATOM 2580 C C . LEU B 1 165 ? -14.577 -2.069 -31.796 1.00 20.55 165 LEU B C 1
ATOM 2581 O O . LEU B 1 165 ? -14.013 -3.013 -32.188 1.00 19.58 165 LEU B O 1
ATOM 2586 N N . GLY B 1 166 ? -15.854 -1.873 -31.965 1.00 21.06 166 GLY B N 1
ATOM 2587 C CA . GLY B 1 166 ? -16.721 -2.785 -32.639 1.00 17.59 166 GLY B CA 1
ATOM 2588 C C . GLY B 1 166 ? -17.012 -4.060 -31.908 1.00 22.09 166 GLY B C 1
ATOM 2589 O O . GLY B 1 166 ? -17.070 -5.082 -32.494 1.00 22.72 166 GLY B O 1
ATOM 2590 N N . ASN B 1 167 ? -17.155 -3.987 -30.612 1.00 19.84 167 ASN B N 1
ATOM 2591 C CA . ASN B 1 167 ? -17.423 -5.147 -29.815 1.00 17.21 167 ASN B CA 1
ATOM 2592 C C . ASN B 1 167 ? -18.930 -5.286 -29.510 1.00 14.68 167 ASN B C 1
ATOM 2593 O O . ASN B 1 167 ? -19.709 -4.692 -30.114 1.00 18.11 167 ASN B O 1
ATOM 2598 N N . SER B 1 168 ? -19.274 -6.093 -28.551 1.00 16.20 168 SER B N 1
ATOM 2599 C CA . SER B 1 168 ? -20.635 -6.360 -28.195 1.00 20.39 168 SER B CA 1
ATOM 2600 C C . SER B 1 168 ? -21.171 -5.530 -27.018 1.00 20.66 168 SER B C 1
ATOM 2601 O O . SER B 1 168 ? -20.472 -5.246 -26.092 1.00 15.95 168 SER B O 1
ATOM 2604 N N . ARG B 1 169 ? -22.443 -5.230 -27.079 1.00 16.42 169 ARG B N 1
ATOM 2605 C CA . ARG B 1 169 ? -23.115 -4.463 -26.062 1.00 18.44 169 ARG B CA 1
ATOM 2606 C C . ARG B 1 169 ? -23.928 -5.387 -25.196 1.00 21.03 169 ARG B C 1
ATOM 2607 O O . ARG B 1 169 ? -24.687 -6.162 -25.698 1.00 21.43 169 ARG B O 1
ATOM 2615 N N . MET B 1 170 ? -23.758 -5.287 -23.903 1.00 13.92 170 MET B N 1
ATOM 2616 C CA . MET B 1 170 ? -24.478 -6.124 -22.982 1.00 12.56 170 MET B CA 1
ATOM 2617 C C . MET B 1 170 ? -25.082 -5.355 -21.829 1.00 19.52 170 MET B C 1
ATOM 2618 O O . MET B 1 170 ? -24.589 -4.346 -21.452 1.00 14.64 170 MET B O 1
ATOM 2623 N N . LEU B 1 171 ? -26.155 -5.887 -21.295 1.00 14.88 171 LEU B N 1
ATOM 2624 C CA . LEU B 1 171 ? -26.905 -5.237 -20.260 1.00 15.24 171 LEU B CA 1
ATOM 2625 C C . LEU B 1 171 ? -27.296 -6.144 -19.108 1.00 20.63 171 LEU B C 1
ATOM 2626 O O . LEU B 1 171 ? -27.649 -7.243 -19.305 1.00 18.46 171 LEU B O 1
ATOM 2631 N N . LEU B 1 172 ? -27.237 -5.591 -17.917 1.00 18.31 172 LEU B N 1
ATOM 2632 C CA . LEU B 1 172 ? -27.658 -6.229 -16.703 1.00 17.23 172 LEU B CA 1
ATOM 2633 C C . LEU B 1 172 ? -28.625 -5.391 -15.910 1.00 20.48 172 LEU B C 1
ATOM 2634 O O . LEU B 1 172 ? -28.353 -4.300 -15.570 1.00 18.53 172 LEU B O 1
ATOM 2639 N N . VAL B 1 173 ? -29.759 -5.980 -15.634 1.00 21.36 173 VAL B N 1
ATOM 2640 C CA . VAL B 1 173 ? -30.725 -5.428 -14.751 1.00 25.93 173 VAL B CA 1
ATOM 2641 C C . VAL B 1 173 ? -30.417 -5.872 -13.337 1.00 26.93 173 VAL B C 1
ATOM 2642 O O . VAL B 1 173 ? -30.418 -7.022 -13.045 1.00 22.14 173 VAL B O 1
ATOM 2646 N N . LEU B 1 174 ? -30.178 -4.912 -12.475 1.00 24.92 174 LEU B N 1
ATOM 2647 C CA . LEU B 1 174 ? -29.863 -5.217 -11.113 1.00 31.23 174 LEU B CA 1
ATOM 2648 C C . LEU B 1 174 ? -31.137 -5.661 -10.382 1.00 38.01 174 LEU B C 1
ATOM 2649 O O . LEU B 1 174 ? -31.037 -6.344 -9.399 1.00 42.38 174 LEU B O 1
#

GO terms:
  GO:0004042 L-glutamate N-acetyltransferase activity, acting on acetyl-CoA as donor (F, IDA)
  GO:0006526 L-arginine biosynthetic process (P, IDA)
  GO:0042803 protein homodimerization activity (F, IPI)
  GO:0051289 protein homotetramerization (P, IPI)

Solvent-accessible surface area: 16205 Å² total

B-factor: mean 28.75, std 16.4, range [6.59, 124.01]

InterPro domains:
  IPR000182 GNAT domain [PF00583] (49-127)
  IPR000182 GNAT domain [PS51186] (10-148)
  IPR016181 Acyl-CoA N-acyltransferase [SSF55729] (12-134)
  IPR045039 Acetyltransferase NSI-like [PTHR43626] (11-132)

Sequence (336 aa):
RDCRPVVRRARTSDVPAIKQLVDTYAGKILLEKNLVTLYEAVQEFWVAEHPDLYGKVVGCGALHVLWSDLGEIRTVAVDPAMTGHGIGHAIVDRLLQVARDLQLQRVFVLTFETEFFARHGFTEIEGTPVTAEVFDEMCRSYDIGVAEFLDLSYVKPNILGNSRMLLVLCRPVVRRARTSDVPAIKQLVDTYAGKILLEKNLVTLYEAVQEFWVAEHPDLYGKVVGCGALHVLWSDLGEIRTVAVDPAMTGHGIGHAIVDRLLQVARDLQLQRVFVLTFETEFFARHGFTEIEGTPVTAEVFDEMCRSYDIGVAEFLDLSYVKPNILGNSRMLLVL

Secondary structure (DSSP, 8-state):
------EEE--GGGHHHHHHHHHHHBTTTB----HHHHHHTGGGEEEEEPTTTTT-EEEEEEEEEEETTEEEEEEEEE-GGGTTSSHHHHHHHHHHHHHHHTT--EEEEEES-HHHHHTTT-EE-------HHHHHHHHHH-SHHHHTT--HHHHS--SS--EEEEEE-/---EEEE--GGGHHHHHHHHHHHBTTTB----HHHHHHTGGGEEEEEEGGGTTEEEEEEEEEEEETTEEEEEEEEE-GGGTTSSHHHHHHHHHHHHHHHTT-SEEEEEES-HHHHHTTT-EE-------HHHHHHHHHH-SHHHHTT--HHHHS--SS--EEEEEE-

Radius of gyration: 20.4 Å; Cα contacts (8 Å, |Δi|>4): 613; chains: 2; bounding box: 44×54×52 Å

Foldseek 3Di:
DQDLFDKAQFDLVCLVVLLVQCVVQDDQFAPHDDSVRCNVQRRQKIFTFDPPPVRDTFWMWGWDAQDQAEIEIHSTGGHPVPPPRCPSVNRVVVNVVVCVVSNHFKYKYFHQPPVSVVVVVKDFDAADEDDPVVLVVCSVVDDPVSVVPDDVLRYHDDPNPGTMIMDGD/DDWDKAQFDLVCLVVLQVQCVVQDDLFADHDDSVRCSVQSRQKIFTFDVVVVGDTFWMWGWADDDQAEIEIHSTGGHPVPPDPCRSVVRVVVNVVVCVVSVHFKYKYFHQPQVSVVVVVKDFDAADEDDPVVLVVLSVVDDPVSVVPDDCLRHHHDDSPGTMIMDGD

=== Feature glossary ===
The record interleaves many kinds of information about one protein. Here is each kind framed as the question it answers.

Q: Are the domains correctly placed relative to each other?
A: Predicted aligned error is AlphaFold's pairwise confidence. Unlike pLDDT (per-residue), PAE is per-residue-pair and captures whether two parts of the structure are correctly placed relative to each other. Units are ångströms of expected positional error.

Q: Which residues are in helices, strands, or loops?
A: Eight-state secondary structure (DSSP): H is the canonical α-helix, G the tighter 3₁₀-helix, I the wider π-helix; E/B are β-structure, T and S are turns and bends, and '-' is everything else. DSSP derives these from the pattern of main-chain N–H···O=C hydrogen bonds, not from the sequence.

Q: What if only a Cα trace is available?
A: P-SEA three-state annotation labels each residue as helix, strand, or coil based purely on the geometry of the Cα trace. It serves as a fallback when the full backbone (and thus DSSP) is unavailable.

Q: What are the backbone torsion angles?
A: φ (phi) and ψ (psi) are the two rotatable backbone dihedrals per residue: φ is the C(i-1)–N–Cα–C torsion, ψ is the N–Cα–C–N(i+1) torsion, both in degrees on (−180°, 180°]. α-helical residues cluster near (−60°, −45°); β-strand residues near (−120°, +130°). A Ramachandran plot is simply a scatter of (φ, ψ) for every residue.

Q: What known structures does this most resemble?
A: Structural nearest neighbors (via Foldseek easy-search vs the PDB). Reported per hit: target PDB id, E-value, and alignment TM-score. A TM-score above ~0.5 is the conventional threshold for 'same fold'.

Q: What family and function is it annotated with?
A: Database cross-references. InterPro integrates a dozen domain/family signature databases into unified entries with residue-range hits. GO terms attach function/process/location labels with evidence codes. CATH codes position the fold in a four-level structural taxonomy. Organism is the NCBI-taxonomy species name.

Q: Which residues are buried vs exposed?
A: Solvent accessibility: the surface area of each residue that a 1.4 Å water probe can touch, in Å². When only backbone atoms are present the absolute values are lower than full-atom SASA (side chains contribute most of the area) and are flagged as backbone-only.

Q: What do the diagnostic plots show?
A: Three diagnostic plots accompany the record. The Cα contact map visualizes the tertiary structure as a 2D adjacency matrix (8 Å cutoff, sequence-local contacts suppressed). The Ramachandran plot shows the distribution of backbone (φ, ψ) torsions, with points in the α and β basins reflecting secondary structure content. The PAE plot shows AlphaFold's inter-residue confidence as a color matrix.

Q: What is the amino-acid chain?
A: The amino-acid sequence is the protein's primary structure: the linear order of residues from the N-terminus to the C-terminus, written in one-letter code. Everything else here — the 3D coordinates, the secondary structure, the domain annotations — is ultimately a consequence of this string.

Q: What do the rendered images show?
A: The six renders are orthographic views along the three Cartesian axes in both directions. Representation (cartoon, sticks, or surface) and color scheme (sequence-rainbow or by-chain) vary across proteins so the training set covers all the common visualization conventions.

Q: Where is each backbone atom in 3D?
A: The mmCIF table is the protein's shape written out atom by atom. For each backbone N, Cα, C, and carbonyl O, it records an (x, y, z) coordinate triple in Å plus the residue type, chain letter, and residue number.

Q: How mobile is each atom in the crystal?
A: For experimental (PDB) structures, the B-factor (temperature factor) quantifies the positional spread of each atom in the crystal — a combination of thermal vibratio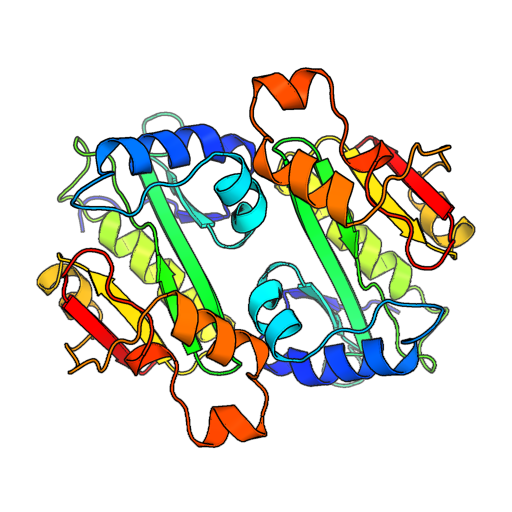n and static disorder — in units of Å². High B-factors mark flexible loops or poorly resolved regions; low B-factors mark the rigid, well-ordered core.

Q: How big and how compact is the whole molecule?
A: Three whole-structure scalars: the radius of gyration (RMS distance of Cα from centroid, in Å), the count of Cα–Cα contacts (pairs closer than 8 Å and separated by more than four residues in sequence — i.e. tertiary, not local, contacts), and the bounding-box dimensions. Together they distinguish compact globular folds from extended fibres or disordered chains.

Q: What does the local fold look like, residue by residue?
A: A 3Di character summarizes, for each residue, the relative orientation of the Cα frame of its nearest spatial neighbor. Because it encodes fold topology rather than chemistry, 3Di alignments detect remote structural similarity that sequence alignment misses.

Q: How confident is the AlphaFold model at each residue?
A: For AlphaFold models, the B-factor field carries pLDDT — the model's own estimate of local accuracy on a 0–100 scale. Regions with pLDDT<50 should be treated as essentially unmodeled; they often correspond to intrinsically disordered segments.